Protein AF-A0A7D8Z2T5-F1 (afdb_monomer)

Mean predicted aligned error: 5.98 Å

Organism: Vanrija humicola (NCBI:txid5417)

Solvent-accessible surface area (backbone atoms only — not comparable to full-atom values): 17891 Å² total; per-residue (Å²): 81,58,37,67,49,69,48,54,50,43,49,52,46,30,40,31,66,76,33,81,62,32,79,47,71,39,46,74,64,54,40,47,27,53,84,89,47,60,67,86,74,51,65,81,39,66,69,62,36,50,53,58,54,53,71,75,48,74,93,68,80,91,68,82,89,58,23,81,66,86,46,98,81,41,52,79,51,78,55,78,91,74,57,57,70,78,64,32,51,79,44,78,50,64,65,54,67,57,76,78,41,71,79,74,49,52,52,39,45,79,91,70,38,66,81,92,76,39,75,60,85,85,65,34,60,47,69,71,14,55,80,33,75,49,32,48,36,23,46,46,30,51,49,54,52,49,27,73,72,65,57,34,75,61,44,77,42,54,38,54,48,43,68,61,52,49,51,48,35,50,51,23,55,77,67,63,39,80,33,30,36,40,88,35,52,42,42,28,61,62,38,48,42,89,90,68,54,32,70,63,53,63,66,58,75,74,50,49,80,70,39,58,73,52,58,30,45,60,51,54,11,50,50,40,18,51,54,32,46,77,71,69,38,28,32,60,52,17,40,48,42,18,49,50,46,48,53,53,48,42,53,48,35,58,74,69,68,49,98,57,51,66,42,82,74,46,65,48,38,25,35,62,89,72,60,47,72,46,67,50,65,65,72,93,60,48,31,33,42,39,38,33,32,30,48,59,90,43,78,46,68,42,63,47,64,40,80,56,79,60,50,84,67,57,128

Secondary structure (DSSP, 8-state):
--S--HHHHHHHHHHHHH-S-EEEE----GGGS-TTSTTTTS---HHHHHHHHHTTS-SS--PPP-SSSSSTT--PPPPGGG--GGG--EEEE---HHHH-TT---SS-TTT--S-----TTTTTSTHHHHSTTHHHHHHHHHHHHHHHH--S-EEEEGGGHHHHHHHHHHHHHTT--SS-GGGEEEE---B-TTT-PBP-GGGGG--HHHHHHTTHHHHHHHHHHHHHHTT--HHHHHHHHHHHHHHHHHHHHHHT-S--EEEEEEEEEETTT-PBP-SSPPSS-EEEEEEEEETTEEEEEEEEES--PPPP--

Nearest PDB structures (foldseek):
  4ddk-assembly1_B  TM=9.210E-01  e=9.237E-20  Mycobacterium tuberculosis
  3ioe-assembly1_B  TM=9.208E-01  e=1.886E-19  Mycobacterium tuberculosis
  5kwv-assembly1_B  TM=8.947E-01  e=5.096E-20  Neisseria gonorrhoeae NCCP11945
  5kwv-assembly1_A  TM=8.886E-01  e=1.104E-19  Neisseria gonorrhoeae NCCP11945
  3coz-assembly1_B  TM=9.186E-01  e=8.853E-19  unclassified

InterPro domains:
  IPR003721 Pantoate-beta-alanine ligase [MF_00158] (1-306)
  IPR003721 Pantoate-beta-alanine ligase [PF02569] (1-304)
  IPR014729 Rossmann-like alpha/beta/alpha sandwich fold [G3DSA:3.40.50.620] (1-191)
  IPR042176 Pantoate-beta-alanine ligase, C-terminal domain [G3DSA:3.30.1300.10] (192-314)

Radius of gyration: 20.76 Å; Cα contacts (8 Å, |Δi|>4): 517; chains: 1; bounding box: 47×45×60 Å

Sequence (315 aa):
MGALHEGHLSLVKTSLKRHPFTVMTLFVNPMQFAPHEDLSAYPRTFERDMESLRSLLPTGPETPIHGLGISEYDGRPTPRSQRQPSDSPLVVFAPTADVMYPLRGELQDMSRRKGASVEVRGWGEVMEGASRPQFFTGVATVV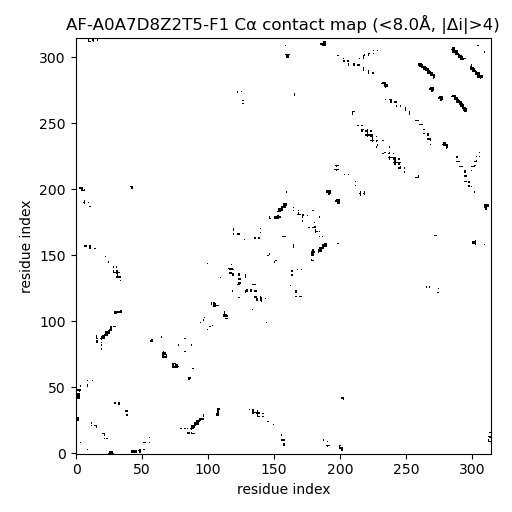TKLFNAVEPDHAYFGQKDIQQALLLKIMLTDLLVSHPTSDNLHILPTRRDPETGLALSSRNAYLSPAEKKVAPTLARALEAGRAAWSSGATGEAIIEAATAVVKAEEERVKAAGEDVDLRLDYFEVFEKDTFTPVRGIPATGQLAIAGAMFVGKTRLIDNLLLGWEAEPAED

pLDDT: mean 89.76, std 11.99, range [46.47, 98.62]

Foldseek 3Di:
DDLDDVLVVLQQLQCLQPDLAAEAEDELQLQLAAPPGCSVVQDDDPVVRVVSNVVSADPDPPDPDACPPPDPPHDNDDDPVPDDSRNHDYHYHYDDVCVVPVVPWDRNDPVGDDDDWDDQPQLLCPDVCVVRVRNLRSLRRSVVVVCVVPLACAAEDECFVVSNLLSNLVVCVVVVRVRHHSVRYAYEYFDADPPLRAGDDSLCVVADPLLVNLRSLQVVLQVQLLVCLVVQHFQVVSQVSSVVSQVVSQVVCVVVVHPKDKFWPGKFKAASNNRDTTGTGDDPHWIKIKTWMDTPNGIHIGIDIHNDDGDYGDD

Structure (mmCIF, N/CA/C/O backbone):
data_AF-A0A7D8Z2T5-F1
#
_entry.id   AF-A0A7D8Z2T5-F1
#
loop_
_atom_site.group_PDB
_atom_site.id
_atom_site.type_symbol
_atom_site.label_atom_id
_atom_site.label_alt_id
_atom_site.label_comp_id
_atom_site.label_asym_id
_atom_site.label_entity_id
_atom_site.label_seq_id
_atom_site.pdbx_PDB_ins_code
_atom_site.Cartn_x
_atom_site.Cartn_y
_atom_site.Cartn_z
_atom_site.occupancy
_atom_site.B_iso_or_equiv
_atom_site.auth_seq_id
_atom_site.auth_comp_id
_atom_site.auth_asym_id
_atom_site.auth_atom_id
_atom_site.pdbx_PDB_model_num
ATOM 1 N N . MET A 1 1 ? 2.516 -8.845 -5.243 1.00 95.94 1 MET A N 1
ATOM 2 C CA . MET A 1 1 ? 2.953 -10.104 -4.592 1.00 95.94 1 MET A CA 1
ATOM 3 C C . MET A 1 1 ? 1.978 -11.267 -4.851 1.00 95.94 1 MET A C 1
ATOM 5 O O . MET A 1 1 ? 1.924 -12.187 -4.048 1.00 95.94 1 MET A O 1
ATOM 9 N N . GLY A 1 2 ? 1.229 -11.274 -5.962 1.00 94.69 2 GLY A N 1
ATOM 10 C CA . GLY A 1 2 ? 0.150 -12.256 -6.173 1.00 94.69 2 GLY A CA 1
ATOM 11 C C . GLY A 1 2 ? -1.103 -11.964 -5.350 1.00 94.69 2 GLY A C 1
ATOM 12 O O . GLY A 1 2 ? -1.189 -10.903 -4.725 1.00 94.69 2 GLY A O 1
ATOM 13 N N . ALA A 1 3 ? -2.060 -12.895 -5.390 1.00 95.50 3 ALA A N 1
ATOM 14 C CA . ALA A 1 3 ? -3.392 -12.747 -4.801 1.00 95.50 3 ALA A CA 1
ATOM 15 C C . ALA A 1 3 ? -4.097 -11.489 -5.320 1.00 95.50 3 ALA A C 1
ATOM 17 O O . ALA A 1 3 ? -4.416 -10.553 -4.577 1.00 95.50 3 ALA A O 1
ATOM 18 N N . LEU A 1 4 ? -4.257 -11.459 -6.643 1.00 96.94 4 LEU A N 1
ATOM 19 C CA . LEU A 1 4 ? -4.690 -10.280 -7.374 1.00 96.94 4 LEU A CA 1
ATOM 20 C C . LEU A 1 4 ? -6.143 -9.908 -7.064 1.00 96.94 4 LEU A C 1
ATOM 22 O O . LEU A 1 4 ? -6.989 -10.734 -6.733 1.00 96.94 4 LEU A O 1
ATOM 26 N N . HIS A 1 5 ? -6.413 -8.613 -7.180 1.00 95.69 5 HIS A N 1
ATOM 27 C CA . HIS A 1 5 ? -7.720 -7.988 -6.990 1.00 95.69 5 HIS A CA 1
ATOM 28 C C . HIS A 1 5 ? -7.816 -6.779 -7.925 1.00 95.69 5 HIS A C 1
ATOM 30 O O . HIS A 1 5 ? -6.810 -6.393 -8.521 1.00 95.69 5 HIS A O 1
ATOM 36 N N . GLU A 1 6 ? -8.979 -6.130 -8.017 1.00 95.50 6 GLU A N 1
ATOM 37 C CA . GLU A 1 6 ? -9.214 -5.063 -9.007 1.00 95.50 6 GLU A CA 1
ATOM 38 C C . GLU A 1 6 ? -8.229 -3.887 -8.896 1.00 95.50 6 GLU A C 1
ATOM 40 O O . GLU A 1 6 ? -7.850 -3.303 -9.904 1.00 95.50 6 GLU A O 1
ATOM 45 N N . GLY A 1 7 ? -7.722 -3.596 -7.691 1.00 95.88 7 GLY A N 1
ATOM 46 C CA . GLY A 1 7 ? -6.580 -2.688 -7.497 1.00 95.88 7 GLY A CA 1
ATOM 47 C C . GLY A 1 7 ? -5.361 -3.026 -8.361 1.00 95.88 7 GLY A C 1
ATOM 48 O O . GLY A 1 7 ? -4.842 -2.156 -9.048 1.00 95.88 7 GLY A O 1
ATOM 49 N N . HIS A 1 8 ? -4.940 -4.291 -8.382 1.00 97.69 8 HIS A N 1
ATOM 50 C CA . HIS A 1 8 ? -3.830 -4.745 -9.218 1.00 97.69 8 HIS A CA 1
ATOM 51 C C . HIS A 1 8 ? -4.195 -4.736 -10.705 1.00 97.69 8 HIS A C 1
ATOM 53 O O . HIS A 1 8 ? -3.395 -4.300 -11.529 1.00 97.69 8 HIS A O 1
ATOM 59 N N . LEU A 1 9 ? -5.404 -5.195 -11.048 1.00 96.94 9 LEU A N 1
ATOM 60 C CA . LEU A 1 9 ? -5.860 -5.250 -12.438 1.00 96.94 9 LEU A CA 1
ATOM 61 C C . LEU A 1 9 ? -5.954 -3.849 -13.053 1.00 96.94 9 LEU A C 1
ATOM 63 O O . LEU A 1 9 ? -5.614 -3.679 -14.216 1.00 96.94 9 LEU A O 1
ATOM 67 N N . SER A 1 10 ? -6.316 -2.834 -12.268 1.00 96.44 10 SER A N 1
ATOM 68 C CA . SER A 1 10 ? -6.298 -1.428 -12.684 1.00 96.44 10 SER A CA 1
ATOM 69 C C . SER A 1 10 ? -4.894 -0.926 -13.054 1.00 96.44 10 SER A C 1
ATOM 71 O O . SER A 1 10 ? -4.750 -0.229 -14.062 1.00 96.44 10 SER A O 1
ATOM 73 N N . LEU A 1 11 ? -3.848 -1.332 -12.315 1.00 97.62 11 LEU A N 1
ATOM 74 C CA . LEU A 1 11 ? -2.456 -1.017 -12.677 1.00 97.62 11 LEU A CA 1
ATOM 75 C C . LEU A 1 11 ? -2.090 -1.636 -14.033 1.00 97.62 11 LEU A C 1
ATOM 77 O O . LEU A 1 11 ? -1.536 -0.964 -14.901 1.00 97.62 11 LEU A O 1
ATOM 81 N N . VAL A 1 12 ? -2.439 -2.913 -14.228 1.00 96.56 12 VAL A N 1
ATOM 82 C CA . VAL A 1 12 ? -2.146 -3.649 -15.467 1.00 96.56 12 VAL A CA 1
ATOM 83 C C . VAL A 1 12 ? -2.917 -3.063 -16.651 1.00 96.56 12 VAL A C 1
ATOM 85 O O . VAL A 1 12 ? -2.308 -2.795 -17.681 1.00 96.56 12 VAL A O 1
ATOM 88 N N . LYS A 1 13 ? -4.220 -2.784 -16.501 1.00 94.94 13 LYS A N 1
ATOM 89 C CA . LYS A 1 13 ? -5.056 -2.123 -17.523 1.00 94.94 13 LYS A CA 1
ATOM 90 C C . LYS A 1 13 ? -4.462 -0.782 -17.9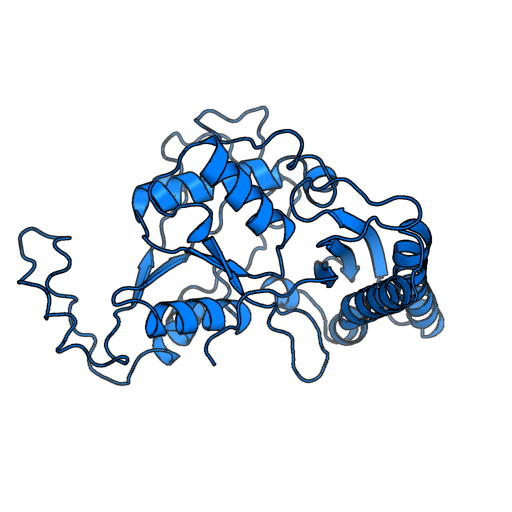53 1.00 94.94 13 LYS A C 1
ATOM 92 O O . LYS A 1 13 ? -4.367 -0.510 -19.147 1.00 94.94 13 LYS A O 1
ATOM 97 N N . THR A 1 14 ? -4.023 0.028 -16.989 1.00 95.25 14 THR A N 1
ATOM 98 C CA . THR A 1 14 ? -3.389 1.324 -17.265 1.00 95.25 14 THR A CA 1
ATOM 99 C C . THR A 1 14 ? -2.094 1.147 -18.058 1.00 95.25 14 THR A C 1
ATOM 101 O O . THR A 1 14 ? -1.901 1.817 -19.071 1.00 95.25 14 THR A O 1
ATOM 104 N N . SER A 1 15 ? -1.240 0.197 -17.664 1.00 95.06 15 SER A N 1
ATOM 105 C CA . SER A 1 15 ? -0.005 -0.109 -18.394 1.00 95.06 15 SER A CA 1
ATOM 106 C C . SER A 1 15 ? -0.274 -0.603 -19.823 1.00 95.06 15 SER A C 1
ATOM 108 O O . SER A 1 15 ? 0.324 -0.076 -20.759 1.00 95.06 15 SER A O 1
ATOM 110 N N . LEU A 1 16 ? -1.213 -1.541 -20.004 1.00 92.12 16 LEU A N 1
ATOM 111 C CA . LEU A 1 16 ? -1.577 -2.105 -21.312 1.00 92.12 16 LEU A CA 1
ATOM 112 C C . LEU A 1 16 ? -2.093 -1.039 -22.283 1.00 92.12 16 LEU A C 1
ATOM 114 O O . LEU A 1 16 ? -1.762 -1.071 -23.464 1.00 92.12 16 LEU A O 1
ATOM 118 N N . LYS A 1 17 ? -2.876 -0.074 -21.785 1.00 91.00 17 LYS A N 1
ATOM 119 C CA . LYS A 1 17 ? -3.403 1.032 -22.596 1.00 91.00 17 LYS A CA 1
ATOM 120 C C . LYS A 1 17 ? -2.332 2.057 -22.972 1.00 91.00 17 LYS A C 1
ATOM 122 O O . LYS A 1 17 ? -2.383 2.613 -24.066 1.00 91.00 17 LYS A O 1
ATOM 127 N N . ARG A 1 18 ? -1.381 2.334 -22.072 1.00 91.06 18 ARG A N 1
ATOM 128 C CA . ARG A 1 18 ? -0.370 3.393 -22.256 1.00 91.06 18 ARG A CA 1
ATOM 129 C C . ARG A 1 18 ? 0.892 2.918 -22.970 1.00 91.06 18 ARG A C 1
ATOM 131 O O . ARG A 1 18 ? 1.598 3.735 -23.565 1.00 91.06 18 ARG A O 1
ATOM 138 N N . HIS A 1 19 ? 1.202 1.625 -22.917 1.00 88.25 19 HIS A N 1
ATOM 139 C CA . HIS A 1 19 ? 2.494 1.108 -23.356 1.00 88.25 19 HIS A CA 1
ATOM 140 C C . HIS A 1 19 ? 2.362 -0.073 -24.314 1.00 88.25 19 HIS A C 1
ATOM 142 O O . HIS A 1 19 ? 1.437 -0.868 -24.206 1.00 88.25 19 HIS A O 1
ATOM 148 N N . PRO A 1 20 ? 3.319 -0.229 -25.246 1.00 83.25 20 PRO A N 1
ATOM 149 C CA . PRO A 1 20 ? 3.300 -1.300 -26.237 1.00 83.25 20 PRO A CA 1
ATOM 150 C C . PRO A 1 20 ? 3.724 -2.667 -25.678 1.00 83.25 20 PRO A C 1
ATOM 152 O O . PRO A 1 20 ? 3.757 -3.622 -26.449 1.00 83.25 20 PRO A O 1
ATOM 155 N N . PHE A 1 21 ? 4.148 -2.740 -24.416 1.00 88.38 21 PHE A N 1
ATOM 156 C CA . PHE A 1 21 ? 4.614 -3.948 -23.744 1.00 88.38 21 PHE A CA 1
ATOM 157 C C . PHE A 1 21 ? 4.426 -3.775 -22.234 1.00 88.38 21 PHE A C 1
ATOM 159 O O . PHE A 1 21 ? 4.857 -2.761 -21.682 1.00 88.38 21 PHE A O 1
ATOM 166 N N . THR A 1 22 ? 3.809 -4.752 -21.571 1.00 94.00 22 THR A N 1
ATOM 167 C CA . THR A 1 22 ? 3.581 -4.719 -20.122 1.00 94.00 22 THR A CA 1
ATOM 168 C C . THR A 1 22 ? 4.210 -5.937 -19.460 1.00 94.00 22 THR A C 1
ATOM 170 O O . THR A 1 22 ? 3.951 -7.075 -19.845 1.00 94.00 22 THR A O 1
ATOM 173 N N . VAL A 1 23 ? 4.990 -5.702 -18.402 1.00 96.56 23 VAL A N 1
ATOM 174 C CA . VAL A 1 23 ? 5.493 -6.759 -17.517 1.00 96.56 23 VAL A CA 1
ATOM 175 C C . VAL A 1 23 ? 4.824 -6.636 -16.157 1.00 96.56 23 VAL A C 1
ATOM 177 O O . VAL A 1 23 ? 4.884 -5.587 -15.519 1.00 96.56 23 VAL A O 1
ATOM 180 N N . MET A 1 24 ? 4.224 -7.724 -15.684 1.00 97.12 24 MET A N 1
ATOM 181 C CA . MET A 1 24 ? 3.740 -7.841 -14.315 1.00 97.12 24 MET A CA 1
ATOM 182 C C . MET A 1 24 ? 4.649 -8.763 -13.512 1.00 97.12 24 MET A C 1
ATOM 184 O O . MET A 1 24 ? 4.867 -9.914 -13.884 1.00 97.12 24 MET A O 1
ATOM 188 N N . THR A 1 25 ? 5.136 -8.288 -12.368 1.00 97.62 25 THR A N 1
ATOM 189 C CA . THR A 1 25 ? 5.948 -9.106 -11.465 1.00 97.62 25 THR A CA 1
ATOM 190 C C . THR A 1 25 ? 5.069 -9.781 -10.408 1.00 97.62 25 THR A C 1
ATOM 192 O O . THR A 1 25 ? 4.257 -9.145 -9.728 1.00 97.62 25 THR A O 1
ATOM 195 N N . LEU A 1 26 ? 5.225 -11.096 -10.251 1.00 96.81 26 LEU A N 1
ATOM 196 C CA . LEU A 1 26 ? 4.526 -11.903 -9.251 1.00 96.81 26 LEU A CA 1
ATOM 197 C C . LEU A 1 26 ? 5.530 -12.604 -8.346 1.00 96.81 26 LEU A C 1
ATOM 199 O O . LEU A 1 26 ? 5.961 -13.724 -8.597 1.00 96.81 26 LEU A O 1
ATOM 203 N N . PHE A 1 27 ? 5.889 -11.928 -7.260 1.00 97.00 27 PHE A N 1
ATOM 204 C CA . PHE A 1 27 ? 6.836 -12.448 -6.286 1.00 97.00 27 PHE A CA 1
ATOM 205 C C . PHE A 1 27 ? 6.401 -12.081 -4.866 1.00 97.00 27 PHE A C 1
ATOM 207 O O . PHE A 1 27 ? 6.154 -10.910 -4.573 1.00 97.00 27 PHE A O 1
ATOM 214 N N . VAL A 1 28 ? 6.277 -13.080 -3.988 1.00 96.44 28 VAL A N 1
ATOM 215 C CA . VAL A 1 28 ? 6.116 -12.866 -2.542 1.00 96.44 28 VAL A CA 1
ATOM 216 C C . VAL A 1 28 ? 7.515 -12.736 -1.959 1.00 96.44 28 VAL A C 1
ATOM 218 O O . VAL A 1 28 ? 8.197 -13.736 -1.755 1.00 96.44 28 VAL A O 1
ATOM 221 N N . ASN A 1 29 ? 7.951 -11.501 -1.741 1.00 95.62 29 ASN A N 1
ATOM 222 C CA . ASN A 1 29 ? 9.291 -11.196 -1.258 1.00 95.62 29 ASN A CA 1
ATOM 223 C C . ASN A 1 29 ? 9.437 -11.550 0.232 1.00 95.62 29 ASN A C 1
ATOM 225 O O . ASN A 1 29 ? 8.809 -10.879 1.039 1.00 95.62 29 ASN A O 1
ATOM 229 N N . PRO A 1 30 ? 10.286 -12.508 0.643 1.00 93.50 30 PRO A N 1
ATOM 230 C CA . PRO A 1 30 ? 10.479 -12.819 2.060 1.00 93.50 30 PRO A CA 1
ATOM 231 C C . PRO A 1 30 ? 11.111 -11.674 2.863 1.00 93.50 30 PRO A C 1
ATOM 233 O O . PRO A 1 30 ? 10.820 -11.536 4.045 1.00 93.50 30 PRO A O 1
ATOM 236 N N . MET A 1 31 ? 11.939 -10.826 2.235 1.00 92.06 31 MET A N 1
ATOM 237 C CA . MET A 1 31 ? 12.702 -9.788 2.946 1.00 92.06 31 MET A CA 1
ATOM 238 C C . MET A 1 31 ? 11.845 -8.676 3.544 1.00 92.06 31 MET A C 1
ATOM 240 O O . MET A 1 31 ? 12.279 -7.983 4.457 1.00 92.06 31 MET A O 1
ATOM 244 N N . GLN A 1 32 ? 10.638 -8.478 3.023 1.00 93.00 32 GLN A N 1
ATOM 245 C CA . GLN A 1 32 ? 9.702 -7.490 3.555 1.00 93.00 32 GLN A CA 1
ATOM 246 C C . GLN A 1 32 ? 8.752 -8.084 4.607 1.00 93.00 32 GLN A C 1
ATOM 248 O O . GLN A 1 32 ? 7.748 -7.450 4.921 1.00 93.00 32 GLN A O 1
ATOM 253 N N . PHE A 1 33 ? 9.031 -9.294 5.113 1.00 91.38 33 PHE A N 1
ATOM 254 C CA . PHE A 1 33 ? 8.284 -9.917 6.204 1.00 91.38 33 PHE A CA 1
ATOM 255 C C . PHE A 1 33 ? 9.202 -10.193 7.394 1.00 91.38 33 PHE A C 1
ATOM 257 O O . PHE A 1 33 ? 10.219 -10.872 7.248 1.00 91.38 33 PHE A O 1
ATOM 264 N N . ALA A 1 34 ? 8.832 -9.720 8.582 1.00 87.19 34 ALA A N 1
ATOM 265 C CA . ALA A 1 34 ? 9.509 -10.113 9.817 1.00 87.19 34 ALA A CA 1
ATOM 266 C C . ALA A 1 34 ? 9.257 -11.593 10.157 1.00 87.19 34 ALA A C 1
ATOM 268 O O . ALA A 1 34 ? 8.280 -12.173 9.675 1.00 87.19 34 ALA A O 1
ATOM 269 N N . PRO A 1 35 ? 10.098 -12.235 10.994 1.00 84.50 35 PRO A N 1
ATOM 270 C CA . PRO A 1 35 ? 9.935 -13.654 11.327 1.00 84.50 35 PRO A CA 1
ATOM 271 C C . PRO A 1 35 ? 8.575 -13.996 11.955 1.00 84.50 35 PRO A C 1
ATOM 273 O O . PRO A 1 35 ? 8.108 -15.124 11.840 1.00 84.50 35 PRO A O 1
ATOM 276 N N . HIS A 1 36 ? 7.937 -13.020 12.607 1.00 85.50 36 HIS A N 1
ATOM 277 C CA . HIS A 1 36 ? 6.626 -13.152 13.248 1.00 85.50 36 HIS A CA 1
ATOM 278 C C . HIS A 1 36 ? 5.453 -12.689 12.362 1.00 85.50 36 HIS A C 1
ATOM 280 O O . HIS A 1 36 ? 4.309 -12.710 12.812 1.00 85.50 36 HIS A O 1
ATOM 286 N N . GLU A 1 37 ? 5.718 -12.246 11.131 1.00 88.12 37 GLU A N 1
ATOM 287 C CA . GLU A 1 37 ? 4.692 -11.789 10.189 1.00 88.12 37 GLU A CA 1
ATOM 288 C C . GLU A 1 37 ? 4.135 -12.928 9.322 1.00 88.12 37 GLU A C 1
ATOM 290 O O . GLU A 1 37 ? 4.557 -14.084 9.381 1.00 88.12 37 GLU A O 1
ATOM 295 N N . ASP A 1 38 ? 3.158 -12.594 8.483 1.00 88.00 38 ASP A N 1
ATOM 296 C CA . ASP A 1 38 ? 2.297 -13.533 7.772 1.00 88.00 38 ASP A CA 1
ATOM 297 C C . ASP A 1 38 ? 2.916 -14.166 6.511 1.00 88.00 38 ASP A C 1
ATOM 299 O O . ASP A 1 38 ? 2.178 -14.576 5.622 1.00 88.00 38 ASP A O 1
ATOM 303 N N . LEU A 1 39 ? 4.245 -14.308 6.402 1.00 90.12 39 LEU A N 1
ATOM 304 C CA . LEU A 1 39 ? 4.887 -14.845 5.185 1.00 90.12 39 LEU A CA 1
ATOM 305 C C . LEU A 1 39 ? 4.395 -16.259 4.825 1.00 90.12 39 LEU A C 1
ATOM 307 O O . LEU A 1 39 ? 4.168 -16.575 3.650 1.00 90.12 39 LEU A O 1
ATOM 311 N N . SER A 1 40 ? 4.254 -17.129 5.828 1.00 88.81 40 SER A N 1
ATOM 312 C CA . SER A 1 40 ? 3.784 -18.506 5.635 1.00 88.81 40 SER A CA 1
ATOM 313 C C . SER A 1 40 ? 2.304 -18.550 5.251 1.00 88.81 40 SER A C 1
ATOM 315 O O . SER A 1 40 ? 1.930 -19.329 4.377 1.00 88.81 40 SER A O 1
ATOM 317 N N . ALA A 1 41 ? 1.493 -17.667 5.837 1.00 89.88 41 ALA A N 1
ATOM 318 C CA . ALA A 1 41 ? 0.056 -17.565 5.599 1.00 89.88 41 ALA A CA 1
ATOM 319 C C . ALA A 1 41 ? -0.317 -16.718 4.367 1.00 89.88 41 ALA A C 1
ATOM 321 O O . ALA A 1 41 ? -1.473 -16.754 3.947 1.00 89.88 41 ALA A O 1
ATOM 322 N N . TYR A 1 42 ? 0.639 -15.986 3.775 1.00 92.19 42 TYR A N 1
ATOM 323 C CA . TYR A 1 42 ? 0.378 -15.093 2.647 1.00 92.19 42 TYR A CA 1
ATOM 324 C C . TYR A 1 42 ? -0.277 -15.850 1.479 1.00 92.19 42 TYR A C 1
ATOM 326 O O . TYR A 1 42 ? 0.260 -16.886 1.056 1.00 92.19 42 TYR A O 1
ATOM 334 N N . PRO A 1 43 ? -1.409 -15.363 0.931 1.00 90.50 43 PRO A N 1
ATOM 335 C CA . PRO A 1 43 ? -2.142 -16.065 -0.111 1.00 90.50 43 PRO A CA 1
ATOM 336 C C . PRO A 1 43 ? -1.290 -16.211 -1.374 1.00 90.50 43 PRO A C 1
ATOM 338 O O . PRO A 1 43 ? -0.717 -15.248 -1.881 1.00 90.50 43 PRO A O 1
ATOM 341 N N . ARG A 1 44 ? -1.223 -17.438 -1.897 1.00 92.38 44 ARG A N 1
ATOM 342 C CA . ARG A 1 44 ? -0.527 -17.782 -3.143 1.00 92.38 44 ARG A CA 1
ATOM 343 C C . ARG A 1 44 ? -1.527 -18.441 -4.084 1.00 92.38 44 ARG A C 1
ATOM 345 O O . ARG A 1 44 ? -1.836 -19.618 -3.935 1.00 92.38 44 ARG A O 1
ATOM 352 N N . THR A 1 45 ? -2.059 -17.666 -5.023 1.00 94.50 45 THR A N 1
ATOM 353 C CA . THR A 1 45 ? -3.166 -18.078 -5.902 1.00 94.50 45 THR A CA 1
ATOM 354 C C . THR A 1 45 ? -2.788 -17.956 -7.374 1.00 94.50 45 THR A C 1
ATOM 356 O O . THR A 1 45 ? -3.533 -17.370 -8.150 1.00 94.50 45 THR A O 1
ATOM 359 N N . PHE A 1 46 ? -1.631 -18.507 -7.759 1.00 94.19 46 PHE A N 1
ATOM 360 C CA . PHE A 1 46 ? -1.031 -18.298 -9.085 1.00 94.19 46 PHE A CA 1
ATOM 361 C C . PHE A 1 46 ? -2.001 -18.561 -10.249 1.00 94.19 46 PHE A C 1
ATOM 363 O O . PHE A 1 46 ? -2.172 -17.692 -11.093 1.00 94.19 46 PHE A O 1
ATOM 370 N N . GLU A 1 47 ? -2.704 -19.697 -10.256 1.00 95.38 47 GLU A N 1
ATOM 371 C CA . GLU A 1 47 ? -3.662 -20.025 -11.328 1.00 95.38 47 GLU A CA 1
ATOM 372 C C . GLU A 1 47 ? -4.810 -19.009 -11.435 1.00 95.38 47 GLU A C 1
ATOM 374 O O . GLU A 1 47 ? -5.134 -18.536 -12.522 1.00 95.38 47 GLU A O 1
ATOM 379 N N . ARG A 1 48 ? -5.383 -18.598 -10.296 1.00 95.81 48 ARG A N 1
ATOM 380 C CA . ARG A 1 48 ? -6.438 -17.571 -10.244 1.00 95.81 48 ARG A CA 1
ATOM 381 C C . ARG A 1 48 ? -5.916 -16.196 -10.666 1.00 95.81 48 ARG A C 1
ATOM 383 O O . ARG A 1 48 ? -6.635 -15.422 -11.299 1.00 95.81 48 ARG A O 1
ATOM 390 N N . ASP A 1 49 ? -4.676 -15.883 -10.301 1.00 96.56 49 ASP A N 1
ATOM 391 C CA . ASP A 1 49 ? -4.007 -14.655 -10.719 1.00 96.56 49 ASP A CA 1
ATOM 392 C C . ASP A 1 49 ? -3.854 -14.655 -12.252 1.00 96.56 49 ASP A C 1
ATOM 394 O O . ASP A 1 49 ? -4.179 -13.657 -12.893 1.00 96.56 49 ASP A O 1
ATOM 398 N N . MET A 1 50 ? -3.455 -15.784 -12.857 1.00 95.38 50 MET A N 1
ATOM 399 C CA . MET A 1 50 ? -3.337 -15.926 -14.316 1.00 95.38 50 MET A CA 1
ATOM 400 C C . MET A 1 50 ? -4.688 -15.823 -15.020 1.00 95.38 50 MET A C 1
ATOM 402 O O . MET A 1 50 ? -4.786 -15.155 -16.046 1.00 95.38 50 MET A O 1
ATOM 406 N N . GLU A 1 51 ? -5.741 -16.431 -14.474 1.00 94.81 51 GLU A N 1
ATOM 407 C CA . GLU A 1 51 ? -7.104 -16.305 -15.003 1.00 94.81 51 GLU A CA 1
ATOM 408 C C . GLU A 1 51 ? -7.578 -14.843 -14.996 1.00 94.81 51 GLU A C 1
ATOM 410 O O . GLU A 1 51 ? -8.066 -14.333 -16.007 1.00 94.81 51 GLU A O 1
ATOM 415 N N . SER A 1 52 ? -7.345 -14.135 -13.888 1.00 95.12 52 SER A N 1
ATOM 416 C CA . SER A 1 52 ? -7.689 -12.715 -13.755 1.00 95.12 52 SER A CA 1
ATOM 417 C C . SER A 1 52 ? -6.941 -11.849 -14.770 1.00 95.12 52 SER A C 1
ATOM 419 O O . SER A 1 52 ? -7.540 -10.973 -15.388 1.00 95.12 52 SER A O 1
ATOM 421 N N . LEU A 1 53 ? -5.649 -12.103 -14.990 1.00 94.19 53 LEU A N 1
ATOM 422 C CA . LEU A 1 53 ? -4.858 -11.379 -15.990 1.00 94.19 53 LEU A CA 1
ATOM 423 C C . LEU A 1 53 ? -5.272 -11.707 -17.424 1.00 94.19 53 LEU A C 1
ATOM 425 O O . LEU A 1 53 ? -5.370 -10.797 -18.241 1.00 94.19 53 LEU A O 1
ATOM 429 N N . ARG A 1 54 ? -5.574 -12.975 -17.727 1.00 91.81 54 ARG A N 1
ATOM 430 C CA . ARG A 1 54 ? -6.091 -13.388 -19.041 1.00 91.81 54 ARG A CA 1
ATOM 431 C C . ARG A 1 54 ? -7.391 -12.672 -19.390 1.00 91.81 54 ARG A C 1
ATOM 433 O O . ARG A 1 54 ? -7.568 -12.300 -20.542 1.00 91.81 54 ARG A O 1
ATOM 440 N N . SER A 1 55 ? -8.255 -12.412 -18.406 1.00 92.12 55 SER A N 1
ATOM 441 C CA . SER A 1 55 ? -9.498 -11.654 -18.617 1.00 92.12 55 SER A CA 1
ATOM 442 C C . SER A 1 55 ? -9.287 -10.199 -19.067 1.00 92.12 55 SER A C 1
ATOM 444 O O . SER A 1 55 ? -10.226 -9.576 -19.558 1.00 92.12 55 SER A O 1
ATOM 446 N N . LEU A 1 56 ? -8.072 -9.652 -18.912 1.00 90.44 56 LEU A N 1
ATOM 447 C CA . LEU A 1 56 ? -7.720 -8.307 -19.381 1.00 90.44 56 LEU A CA 1
ATOM 448 C C . LEU A 1 56 ? -7.301 -8.281 -20.853 1.00 90.44 56 LEU A C 1
ATOM 450 O O . LEU A 1 56 ? -7.223 -7.203 -21.439 1.00 90.44 56 LEU A O 1
ATOM 454 N N . LEU A 1 57 ? -6.981 -9.440 -21.427 1.00 87.25 57 LEU A N 1
ATOM 455 C CA . LEU A 1 57 ? -6.472 -9.566 -22.785 1.00 87.25 57 LEU A CA 1
ATOM 456 C C . LEU A 1 57 ? -7.611 -9.917 -23.757 1.00 87.25 57 LEU A C 1
ATOM 458 O O . LEU A 1 57 ? -8.592 -10.551 -23.356 1.00 87.25 57 LEU A O 1
ATOM 462 N N . PRO A 1 58 ? -7.500 -9.541 -25.044 1.00 81.00 58 PRO A N 1
ATOM 463 C CA . PRO A 1 58 ? -8.464 -9.955 -26.055 1.00 81.00 58 PRO A CA 1
ATOM 464 C C . PRO A 1 58 ? -8.585 -11.480 -26.132 1.00 81.00 58 PRO A C 1
ATOM 466 O O . PRO A 1 58 ? -7.598 -12.210 -26.038 1.00 81.00 58 PRO A O 1
ATOM 469 N N . THR A 1 59 ? -9.798 -11.973 -26.370 1.00 70.31 59 THR A N 1
ATOM 470 C CA . THR A 1 59 ? -10.032 -13.400 -26.603 1.00 70.31 59 THR A CA 1
ATOM 471 C C . THR A 1 59 ? -9.426 -13.816 -27.945 1.00 70.31 59 THR A C 1
ATOM 473 O O . THR A 1 59 ? -9.896 -13.381 -28.997 1.00 70.31 59 THR A O 1
ATOM 476 N N . GLY A 1 60 ? -8.404 -14.671 -27.923 1.00 66.19 60 GLY A N 1
ATOM 477 C CA . GLY A 1 60 ? -7.725 -15.176 -29.116 1.00 66.19 60 GLY A CA 1
ATOM 478 C C . GLY A 1 60 ? -6.683 -16.247 -28.775 1.00 66.19 60 GLY A C 1
ATOM 479 O O . GLY A 1 60 ? -6.428 -16.493 -27.595 1.00 66.19 60 GLY A O 1
ATOM 480 N N . PRO A 1 61 ? -6.100 -16.925 -29.779 1.00 61.88 61 PRO A N 1
ATOM 481 C CA . PRO A 1 61 ? -5.009 -17.863 -29.539 1.00 61.88 61 PRO A CA 1
ATOM 482 C C . PRO A 1 61 ? -3.813 -17.137 -28.904 1.00 61.88 61 PRO A C 1
ATOM 484 O O . PRO A 1 61 ? -3.447 -16.047 -29.352 1.00 61.88 61 PRO A O 1
ATOM 487 N N . GLU A 1 62 ? -3.197 -17.747 -27.879 1.00 64.31 62 GLU A N 1
ATOM 488 C CA . GLU A 1 62 ? -1.932 -17.268 -27.308 1.00 64.31 62 GLU A CA 1
ATOM 489 C C . GLU A 1 62 ? -0.913 -17.171 -28.450 1.00 64.31 62 GLU A C 1
ATOM 491 O O . GLU A 1 62 ? -0.470 -18.176 -29.009 1.00 64.31 62 GLU A O 1
ATOM 496 N N . THR A 1 63 ? -0.614 -15.943 -28.866 1.00 59.00 63 THR A N 1
ATOM 497 C CA . THR A 1 63 ? 0.315 -15.704 -29.964 1.00 59.00 63 THR A CA 1
ATOM 498 C C . THR A 1 63 ? 1.704 -15.579 -29.351 1.00 59.00 63 THR A C 1
ATOM 500 O O . THR A 1 63 ? 1.872 -14.771 -28.433 1.00 59.00 63 THR A O 1
ATOM 503 N N . PRO A 1 64 ? 2.699 -16.359 -29.810 1.00 59.88 64 PRO A N 1
ATOM 504 C CA . PRO A 1 64 ? 4.071 -16.181 -29.366 1.00 59.88 64 PRO A CA 1
ATOM 505 C C . PRO A 1 64 ? 4.472 -14.722 -29.561 1.00 59.88 64 PRO A C 1
ATOM 507 O O . PRO A 1 64 ? 4.230 -14.138 -30.622 1.00 59.88 64 PRO A O 1
ATOM 510 N N . ILE A 1 65 ? 5.041 -14.110 -28.525 1.00 58.72 65 ILE A N 1
ATOM 511 C CA . ILE A 1 65 ? 5.468 -12.726 -28.650 1.00 58.72 65 ILE A CA 1
ATOM 512 C C . ILE A 1 65 ? 6.698 -12.708 -29.554 1.00 58.72 65 ILE A C 1
ATOM 514 O O . ILE A 1 65 ? 7.691 -13.359 -29.246 1.00 58.72 65 ILE A O 1
ATOM 518 N N . HIS A 1 66 ? 6.603 -11.985 -30.670 1.00 54.81 66 HIS A N 1
ATOM 519 C CA . HIS A 1 66 ? 7.683 -11.851 -31.636 1.00 54.81 66 HIS A CA 1
ATOM 520 C C . HIS A 1 66 ? 8.257 -10.434 -31.642 1.00 54.81 66 HIS A C 1
ATOM 522 O O . HIS A 1 66 ? 7.532 -9.436 -31.617 1.00 54.81 66 HIS A O 1
ATOM 528 N N . GLY A 1 67 ? 9.577 -10.362 -31.743 1.00 52.19 67 GLY A N 1
ATOM 529 C CA . GLY A 1 67 ? 10.328 -9.133 -31.953 1.00 52.19 67 GLY A CA 1
ATOM 530 C C . GLY A 1 67 ? 10.449 -8.215 -30.762 1.00 52.19 67 GLY A C 1
ATOM 531 O O . GLY A 1 67 ? 10.521 -7.001 -30.919 1.00 52.19 67 GLY A O 1
ATOM 532 N N . LEU A 1 68 ? 10.547 -8.795 -29.575 1.00 57.84 68 LEU A N 1
ATOM 533 C CA . LEU A 1 68 ? 11.051 -8.079 -28.411 1.00 57.84 68 LEU A CA 1
ATOM 534 C C . LEU A 1 68 ? 12.583 -8.119 -28.333 1.00 57.84 68 LEU A C 1
ATOM 536 O O . LEU A 1 68 ? 13.167 -7.404 -27.529 1.00 57.84 68 LEU A O 1
ATOM 540 N N . GLY A 1 69 ? 13.236 -8.936 -29.168 1.00 53.66 69 GLY A N 1
ATOM 541 C CA . GLY A 1 69 ? 14.689 -9.115 -29.147 1.00 53.66 69 GLY A CA 1
ATOM 542 C C . GLY A 1 69 ? 15.169 -9.888 -27.917 1.00 53.66 69 GLY A C 1
ATOM 543 O O . GLY A 1 69 ? 16.342 -9.813 -27.570 1.00 53.66 69 GLY A O 1
ATOM 544 N N . ILE A 1 70 ? 14.268 -10.620 -27.250 1.00 52.84 70 ILE A N 1
ATOM 545 C CA . ILE A 1 70 ? 14.553 -11.363 -26.007 1.00 52.84 70 ILE A CA 1
ATOM 546 C C . ILE A 1 70 ? 15.245 -12.701 -26.319 1.00 52.84 70 ILE A C 1
ATOM 548 O O . ILE A 1 70 ? 15.902 -13.300 -25.470 1.00 52.84 70 ILE A O 1
ATOM 552 N N . SER A 1 71 ? 15.123 -13.169 -27.561 1.00 50.59 71 SER A N 1
ATOM 553 C CA . SER A 1 71 ? 15.743 -14.384 -28.076 1.00 50.59 71 SER A CA 1
ATOM 554 C C . SER A 1 71 ? 16.443 -14.094 -29.403 1.00 50.59 71 SER A C 1
ATOM 556 O O . SER A 1 71 ? 15.985 -13.271 -30.189 1.00 50.59 71 SER A O 1
ATOM 558 N N . GLU A 1 72 ? 17.518 -14.820 -29.708 1.00 49.47 72 GLU A N 1
ATOM 559 C CA . GLU A 1 72 ? 18.162 -14.793 -31.032 1.00 49.47 72 GLU A CA 1
ATOM 560 C C . GLU A 1 72 ? 17.224 -15.233 -32.179 1.00 49.47 72 GLU A C 1
ATOM 562 O O . GLU A 1 72 ? 17.510 -14.975 -33.346 1.00 49.47 72 GLU A O 1
ATOM 567 N N . TYR A 1 73 ? 16.084 -15.854 -31.846 1.00 46.47 73 TYR A N 1
ATOM 568 C CA . TYR A 1 73 ? 15.047 -16.291 -32.787 1.00 46.47 73 TYR A CA 1
ATOM 569 C C . TYR A 1 73 ? 13.887 -15.296 -32.939 1.00 46.47 73 TYR A C 1
ATOM 571 O O . TYR A 1 73 ? 12.914 -15.592 -33.635 1.00 46.47 73 TYR A O 1
ATOM 579 N N . ASP A 1 74 ? 13.952 -14.131 -32.289 1.00 56.09 74 ASP A N 1
ATOM 580 C CA . ASP A 1 74 ? 12.871 -13.154 -32.344 1.00 56.09 74 ASP A CA 1
ATOM 581 C C . ASP A 1 74 ? 12.849 -12.415 -33.695 1.00 56.09 74 ASP A C 1
ATOM 583 O O . ASP A 1 74 ? 13.853 -11.857 -34.143 1.00 56.09 74 ASP A O 1
ATOM 587 N N . GLY A 1 75 ? 11.688 -12.406 -34.364 1.00 56.28 75 GLY A N 1
ATOM 588 C CA . GLY A 1 75 ? 11.460 -11.635 -35.596 1.00 56.28 75 GLY A CA 1
ATOM 589 C C . GLY A 1 75 ? 11.569 -10.119 -35.367 1.00 56.28 75 GLY A C 1
ATOM 590 O O . GLY A 1 75 ? 11.846 -9.666 -34.271 1.00 56.28 75 GLY A O 1
ATOM 591 N N . ARG A 1 76 ? 11.348 -9.269 -36.376 1.00 52.88 76 ARG A N 1
ATOM 592 C CA . ARG A 1 76 ? 11.321 -7.808 -36.131 1.00 52.88 76 ARG A CA 1
ATOM 593 C C . ARG A 1 76 ? 10.000 -7.397 -35.456 1.00 52.88 76 ARG A C 1
ATOM 595 O O . ARG A 1 76 ? 8.959 -7.885 -35.896 1.00 52.88 76 ARG A O 1
ATOM 602 N N . PRO A 1 77 ? 10.006 -6.489 -34.457 1.00 54.38 77 PRO A N 1
ATOM 603 C CA . PRO A 1 77 ? 8.773 -6.001 -33.841 1.00 54.38 77 PRO A CA 1
ATOM 604 C C . PRO A 1 77 ? 7.843 -5.369 -34.878 1.00 54.38 77 PRO A C 1
ATOM 606 O O . PRO A 1 77 ? 8.291 -4.623 -35.753 1.00 54.38 77 PRO A O 1
ATOM 609 N N . THR A 1 78 ? 6.535 -5.600 -34.742 1.00 56.88 78 THR A N 1
ATOM 610 C CA . THR A 1 78 ? 5.511 -4.826 -35.458 1.00 56.88 78 THR A CA 1
ATOM 611 C C . THR A 1 78 ? 5.666 -3.335 -35.135 1.00 56.88 78 THR A C 1
ATOM 613 O O . THR A 1 78 ? 5.705 -2.983 -33.950 1.00 56.88 78 THR A O 1
ATOM 616 N N . PRO A 1 79 ? 5.738 -2.447 -36.146 1.00 57.75 79 PRO A N 1
ATOM 617 C CA . PRO A 1 79 ? 5.854 -1.008 -35.934 1.00 57.75 79 PRO A CA 1
ATOM 618 C C . PRO A 1 79 ? 4.731 -0.470 -35.044 1.00 57.75 79 PRO A C 1
ATOM 620 O O . PRO A 1 79 ? 3.571 -0.845 -35.207 1.00 57.75 79 PRO A O 1
ATOM 623 N N . ARG A 1 80 ? 5.059 0.470 -34.146 1.00 56.00 80 ARG A N 1
ATOM 624 C CA . ARG A 1 80 ? 4.099 1.116 -33.225 1.00 56.00 80 ARG A CA 1
ATOM 625 C C . ARG A 1 80 ? 2.870 1.695 -33.944 1.00 56.00 80 ARG A C 1
ATOM 627 O O . ARG A 1 80 ? 1.790 1.689 -33.376 1.00 56.00 80 ARG A O 1
ATOM 634 N N . SER A 1 81 ? 3.024 2.149 -35.190 1.00 54.09 81 SER A N 1
ATOM 635 C CA . SER A 1 81 ? 1.945 2.692 -36.030 1.00 54.09 81 SER A CA 1
ATOM 636 C C . SER A 1 81 ? 0.936 1.653 -36.534 1.00 54.09 81 SER A C 1
ATOM 638 O O . SER A 1 81 ? -0.105 2.035 -37.058 1.00 54.09 81 SER A O 1
ATOM 640 N N . GLN A 1 82 ? 1.246 0.360 -36.413 1.00 55.44 82 GLN A N 1
ATOM 641 C CA . GLN A 1 82 ? 0.408 -0.750 -36.877 1.00 55.44 82 GLN A CA 1
ATOM 642 C C . GLN A 1 82 ? -0.170 -1.589 -35.730 1.00 55.44 82 GLN A C 1
ATOM 644 O O . GLN A 1 82 ? -0.966 -2.485 -35.993 1.00 55.44 82 GLN A O 1
ATOM 649 N N . ARG A 1 83 ? 0.218 -1.322 -34.473 1.00 57.44 83 ARG A N 1
ATOM 650 C CA . ARG A 1 83 ? -0.348 -2.008 -33.303 1.00 57.44 83 ARG A CA 1
ATOM 651 C C . ARG A 1 83 ? -1.684 -1.375 -32.938 1.00 57.44 83 ARG A C 1
ATOM 653 O O . ARG A 1 83 ? -1.751 -0.159 -32.758 1.00 57.44 83 ARG A O 1
ATOM 660 N N . GLN A 1 84 ? -2.730 -2.185 -32.802 1.00 57.00 84 GLN A N 1
ATOM 661 C CA . GLN A 1 84 ? -3.953 -1.707 -32.169 1.00 57.00 84 GLN A CA 1
ATOM 662 C C . GLN A 1 84 ? -3.704 -1.569 -30.655 1.00 57.00 84 GLN A C 1
ATOM 664 O O . GLN A 1 84 ? -2.916 -2.336 -30.097 1.00 57.00 84 GLN A O 1
ATOM 669 N N . PRO A 1 85 ? -4.362 -0.627 -29.953 1.00 51.12 85 PRO A N 1
ATOM 670 C CA . PRO A 1 85 ? -4.253 -0.492 -28.494 1.00 51.12 85 PRO A CA 1
ATOM 671 C C . PRO A 1 85 ? -4.579 -1.785 -27.724 1.00 51.12 85 PRO A C 1
ATOM 673 O O . PRO A 1 85 ? -4.117 -1.968 -26.604 1.00 51.12 85 PRO A O 1
ATOM 676 N N . SER A 1 86 ? -5.350 -2.693 -28.331 1.00 54.34 86 SER A N 1
ATOM 677 C CA . SER A 1 86 ? -5.689 -4.018 -27.800 1.00 54.34 86 SER A CA 1
ATOM 678 C C . SER A 1 86 ? -4.553 -5.045 -27.857 1.00 54.34 86 SER A C 1
ATOM 680 O O . SER A 1 86 ? -4.698 -6.119 -27.282 1.00 54.34 86 SER A O 1
ATOM 682 N N . ASP A 1 87 ? -3.442 -4.746 -28.531 1.00 65.69 87 ASP A N 1
ATOM 683 C CA . ASP A 1 87 ? -2.410 -5.735 -28.874 1.00 65.69 87 ASP A CA 1
ATOM 684 C C . ASP A 1 87 ? -1.162 -5.634 -27.984 1.00 65.69 87 ASP A C 1
ATOM 686 O O . ASP A 1 87 ? -0.125 -6.218 -28.307 1.00 65.69 87 ASP A O 1
ATOM 690 N N . SER A 1 88 ? -1.212 -4.864 -26.890 1.00 78.25 88 SER A N 1
ATOM 691 C CA . SER A 1 88 ? -0.097 -4.802 -25.942 1.00 78.25 88 SER A CA 1
ATOM 692 C C . SER A 1 88 ? 0.047 -6.160 -25.242 1.00 78.25 88 SER A C 1
ATOM 694 O O . SER A 1 88 ? -0.872 -6.582 -24.536 1.00 78.25 88 SER A O 1
ATOM 696 N N . PRO A 1 89 ? 1.153 -6.898 -25.444 1.00 85.50 89 PRO A N 1
ATOM 697 C CA . PRO A 1 89 ? 1.340 -8.178 -24.789 1.00 85.50 89 PRO A CA 1
ATOM 698 C C . PRO A 1 89 ? 1.645 -7.969 -23.301 1.00 85.50 89 PRO A C 1
ATOM 700 O O . PRO A 1 89 ? 2.358 -7.042 -22.901 1.00 85.50 89 PRO A O 1
ATOM 703 N N . LEU A 1 90 ? 1.136 -8.893 -22.492 1.00 90.19 90 LEU A N 1
ATOM 704 C CA . LEU A 1 90 ? 1.397 -8.982 -21.063 1.00 90.19 90 LEU A CA 1
ATOM 705 C C . LEU A 1 90 ? 2.335 -10.157 -20.788 1.00 90.19 90 LEU A C 1
ATOM 707 O O . LEU A 1 90 ? 1.996 -11.304 -21.073 1.00 90.19 90 LEU A O 1
ATOM 711 N N . VAL A 1 91 ? 3.485 -9.883 -20.178 1.00 92.81 91 VAL A N 1
ATOM 712 C CA . VAL A 1 91 ? 4.396 -10.911 -19.665 1.00 92.81 91 VAL A CA 1
ATOM 713 C C . VAL A 1 91 ? 4.322 -10.943 -18.148 1.00 92.81 91 VAL A C 1
ATOM 715 O O . VAL A 1 91 ? 4.426 -9.916 -17.480 1.00 92.81 91 VAL A O 1
ATOM 718 N N . VAL A 1 92 ? 4.177 -12.140 -17.587 1.00 95.25 92 VAL A N 1
ATOM 719 C CA . VAL A 1 92 ? 4.223 -12.352 -16.140 1.00 95.25 92 VAL A CA 1
ATOM 720 C C . VAL A 1 92 ? 5.609 -12.854 -15.753 1.00 95.25 92 VAL A C 1
ATOM 722 O O . VAL A 1 92 ? 5.992 -13.973 -16.085 1.00 95.25 92 VAL A O 1
ATOM 725 N N . PHE A 1 93 ? 6.351 -12.041 -15.004 1.00 96.19 93 PHE A N 1
ATOM 726 C CA . PHE A 1 93 ? 7.617 -12.441 -14.401 1.00 96.19 93 PHE A CA 1
ATOM 727 C C . PHE A 1 93 ? 7.375 -12.960 -12.978 1.00 96.19 93 PHE A C 1
ATOM 729 O O . PHE A 1 93 ? 7.174 -12.180 -12.044 1.00 96.19 93 PHE A O 1
ATOM 736 N N . ALA A 1 94 ? 7.378 -14.285 -12.813 1.00 96.19 94 ALA A N 1
ATOM 737 C CA . ALA A 1 94 ? 7.080 -14.967 -11.550 1.00 96.19 94 ALA A CA 1
ATOM 738 C C . ALA A 1 94 ? 8.287 -15.780 -11.028 1.00 96.19 94 ALA A C 1
ATOM 740 O O . ALA A 1 94 ? 8.279 -17.012 -11.091 1.00 96.19 94 ALA A O 1
ATOM 741 N N . PRO A 1 95 ? 9.366 -15.123 -10.557 1.00 95.50 95 PRO A N 1
ATOM 742 C CA . PRO A 1 95 ? 10.566 -15.816 -10.101 1.00 95.50 95 PRO A CA 1
ATOM 743 C C . PRO A 1 95 ? 10.347 -16.524 -8.756 1.00 95.50 95 PRO A C 1
ATOM 745 O O . PRO A 1 95 ? 9.550 -16.097 -7.918 1.00 95.50 95 PRO A O 1
ATOM 748 N N . THR A 1 96 ? 11.125 -17.577 -8.502 1.00 92.88 96 THR A N 1
ATOM 749 C CA . THR A 1 96 ? 11.223 -18.190 -7.169 1.00 92.88 96 THR A CA 1
ATOM 750 C C . THR A 1 96 ? 12.150 -17.377 -6.259 1.00 92.88 96 THR A C 1
ATOM 752 O O . THR A 1 96 ? 12.966 -16.572 -6.718 1.00 92.88 96 THR A O 1
ATOM 755 N N . ALA A 1 97 ? 12.069 -17.615 -4.945 1.00 91.44 97 ALA A N 1
ATOM 756 C CA . ALA A 1 97 ? 12.969 -16.978 -3.983 1.00 91.44 97 ALA A CA 1
ATOM 757 C C . ALA A 1 97 ? 14.445 -17.319 -4.243 1.00 91.44 97 ALA A C 1
ATOM 759 O O . ALA A 1 97 ? 15.293 -16.463 -4.033 1.00 91.44 97 ALA A O 1
ATOM 760 N N . ASP A 1 98 ? 14.749 -18.512 -4.760 1.00 90.50 98 ASP A N 1
ATOM 761 C CA . ASP A 1 98 ? 16.116 -18.915 -5.116 1.00 90.50 98 ASP A CA 1
ATOM 762 C C . ASP A 1 98 ? 16.686 -18.102 -6.285 1.00 90.50 98 ASP A C 1
ATOM 764 O O . ASP A 1 98 ? 17.862 -17.747 -6.270 1.00 90.50 98 ASP A O 1
ATOM 768 N N . VAL A 1 99 ? 15.853 -17.758 -7.274 1.00 92.19 99 VAL A N 1
ATOM 769 C CA . VAL A 1 99 ? 16.256 -16.872 -8.379 1.00 92.19 99 VAL A CA 1
ATOM 770 C C . VAL A 1 99 ? 16.510 -15.459 -7.851 1.00 92.19 99 VAL A C 1
ATOM 772 O O . VAL A 1 99 ? 17.515 -14.830 -8.183 1.00 92.19 99 VAL A O 1
ATOM 775 N N . MET A 1 100 ? 15.629 -14.962 -6.979 1.00 94.38 100 MET A N 1
ATOM 776 C CA . MET A 1 100 ? 15.763 -13.621 -6.406 1.00 94.38 100 MET A CA 1
ATOM 777 C C . MET A 1 100 ? 16.860 -13.532 -5.334 1.00 94.38 100 MET A C 1
ATOM 779 O O . MET A 1 100 ? 17.437 -12.463 -5.146 1.00 94.38 100 MET A O 1
ATOM 783 N N . TYR A 1 101 ? 17.205 -14.618 -4.648 1.00 92.44 101 TYR A N 1
ATOM 784 C CA . TYR A 1 101 ? 18.141 -14.631 -3.520 1.00 92.44 101 TYR A CA 1
ATOM 785 C C . TYR A 1 101 ? 19.059 -15.872 -3.543 1.00 92.44 101 TYR A C 1
ATOM 787 O O . TYR A 1 101 ? 19.029 -16.691 -2.622 1.00 92.44 101 TYR A O 1
ATOM 795 N N . PRO A 1 102 ? 19.948 -15.996 -4.546 1.00 88.75 102 PRO A N 1
ATOM 796 C CA . PRO A 1 102 ? 20.725 -17.219 -4.786 1.00 88.75 102 PRO A CA 1
ATOM 797 C C . PRO A 1 102 ? 21.770 -17.532 -3.705 1.00 88.75 102 PRO A C 1
ATOM 799 O O . PRO A 1 102 ? 22.220 -18.667 -3.593 1.00 88.75 102 PRO A O 1
ATOM 802 N N . LEU A 1 103 ? 22.151 -16.549 -2.882 1.00 83.69 103 LEU A N 1
ATOM 803 C CA . LEU A 1 103 ? 23.097 -16.748 -1.776 1.00 83.69 103 LEU A CA 1
ATOM 804 C C . LEU A 1 103 ? 22.479 -17.481 -0.567 1.00 83.69 103 LEU A C 1
ATOM 806 O O . LEU A 1 103 ? 23.203 -17.760 0.386 1.00 83.69 103 LEU A O 1
ATOM 810 N N . ARG A 1 104 ? 21.169 -17.794 -0.609 1.00 66.75 104 ARG A N 1
ATOM 811 C CA . ARG A 1 104 ? 20.452 -18.693 0.320 1.00 66.75 104 ARG A CA 1
ATOM 812 C C . ARG A 1 104 ? 20.760 -18.455 1.809 1.00 66.75 104 ARG A C 1
ATOM 814 O O . ARG A 1 104 ? 21.016 -19.388 2.566 1.00 66.75 104 ARG A O 1
ATOM 821 N N . GLY A 1 105 ? 20.754 -17.186 2.214 1.00 75.62 105 GLY A N 1
ATOM 822 C CA . GLY A 1 105 ? 20.897 -16.760 3.608 1.00 75.62 105 GLY A CA 1
ATOM 823 C C . GLY A 1 105 ? 19.555 -16.565 4.314 1.00 75.62 105 GLY A C 1
ATOM 824 O O . GLY A 1 105 ? 18.496 -16.715 3.711 1.00 75.62 105 GLY A O 1
ATOM 825 N N . GLU A 1 106 ? 19.616 -16.178 5.586 1.00 83.94 106 GLU A N 1
ATOM 826 C CA . GLU A 1 106 ? 18.443 -15.734 6.339 1.00 83.94 106 GLU A CA 1
ATOM 827 C C . GLU A 1 106 ? 17.838 -14.488 5.668 1.00 83.94 106 GLU A C 1
ATOM 829 O O . GLU A 1 106 ? 18.537 -13.491 5.467 1.00 83.94 106 GLU A O 1
ATOM 834 N N . LEU A 1 107 ? 16.570 -14.574 5.250 1.00 84.75 107 LEU A N 1
ATOM 835 C CA . LEU A 1 107 ? 15.894 -13.512 4.494 1.00 84.75 107 LEU A CA 1
ATOM 836 C C . LEU A 1 107 ? 14.957 -12.679 5.364 1.00 84.75 107 LEU A C 1
ATOM 838 O O . LEU A 1 107 ? 14.716 -11.529 5.011 1.00 84.75 107 LEU A O 1
ATOM 842 N N . GLN A 1 108 ? 14.440 -13.233 6.465 1.00 86.19 108 GLN A N 1
ATOM 843 C CA . GLN A 1 108 ? 13.498 -12.534 7.341 1.00 86.19 108 GLN A CA 1
ATOM 844 C C . GLN A 1 108 ? 14.193 -11.851 8.522 1.00 86.19 108 GLN A C 1
ATOM 846 O O . GLN A 1 108 ? 13.619 -10.936 9.097 1.00 86.19 108 GLN A O 1
ATOM 851 N N . ASP A 1 109 ? 15.409 -12.253 8.894 1.00 84.69 109 ASP A N 1
ATOM 852 C CA . ASP A 1 109 ? 16.192 -11.599 9.950 1.00 84.69 109 ASP A CA 1
ATOM 853 C C . ASP A 1 109 ? 17.404 -10.860 9.361 1.00 84.69 109 ASP A C 1
ATOM 855 O O . ASP A 1 109 ? 18.421 -11.448 8.975 1.00 84.69 109 ASP A O 1
ATOM 859 N N . MET A 1 110 ? 17.291 -9.530 9.325 1.00 75.81 110 MET A N 1
ATOM 860 C CA . MET A 1 110 ? 18.306 -8.632 8.772 1.00 75.81 110 MET A CA 1
ATOM 861 C C . MET A 1 110 ? 19.641 -8.684 9.524 1.00 75.81 110 MET A 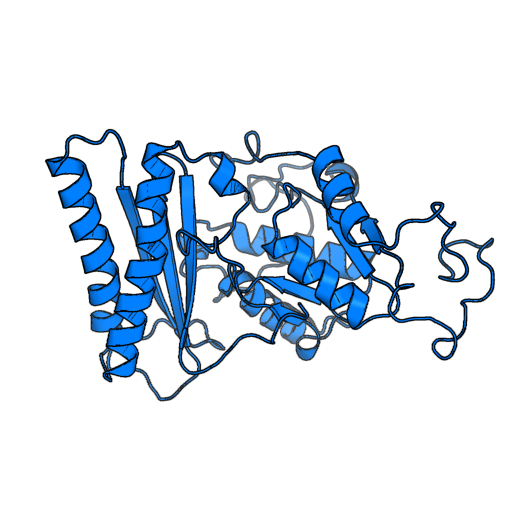C 1
ATOM 863 O O . MET A 1 110 ? 20.676 -8.427 8.913 1.00 75.81 110 MET A O 1
ATOM 867 N N . SER A 1 111 ? 19.650 -9.052 10.811 1.00 81.00 111 SER A N 1
ATOM 868 C CA . SER A 1 111 ? 20.883 -9.139 11.609 1.00 81.00 111 SER A CA 1
ATOM 869 C C . SER A 1 111 ? 21.747 -10.347 11.236 1.00 81.00 111 SER A C 1
ATOM 871 O O . SER A 1 111 ? 22.962 -10.345 11.436 1.00 81.00 111 SER A O 1
ATOM 873 N N . ARG A 1 112 ? 21.125 -11.383 10.662 1.00 82.62 112 ARG A N 1
ATOM 874 C CA . ARG A 1 112 ? 21.772 -12.648 10.277 1.00 82.62 112 ARG A CA 1
ATOM 875 C C . ARG A 1 112 ? 21.934 -12.803 8.768 1.00 82.62 112 ARG A C 1
ATOM 877 O O . ARG A 1 112 ? 22.595 -13.740 8.308 1.00 82.62 112 ARG A O 1
ATOM 884 N N . ARG A 1 113 ? 21.329 -11.900 8.002 1.00 80.44 113 ARG A N 1
ATOM 885 C CA . ARG A 1 113 ? 21.337 -11.894 6.543 1.00 80.44 113 ARG A CA 1
ATOM 886 C C . ARG A 1 113 ? 22.741 -11.684 5.977 1.00 80.44 113 ARG A C 1
ATOM 888 O O . ARG A 1 113 ? 23.550 -10.921 6.496 1.00 80.44 113 ARG A O 1
ATOM 895 N N . LYS A 1 114 ? 23.000 -12.319 4.831 1.00 82.44 114 LYS A N 1
ATOM 896 C CA . LYS A 1 114 ? 24.168 -12.064 3.978 1.00 82.44 114 LYS A CA 1
ATOM 897 C C . LYS A 1 114 ? 23.698 -11.699 2.570 1.00 82.44 114 LYS A C 1
ATOM 899 O O . LYS A 1 114 ? 22.896 -12.425 1.988 1.00 82.44 114 LYS A O 1
ATOM 904 N N . GLY A 1 115 ? 24.189 -10.589 2.022 1.00 86.12 115 GLY A N 1
ATOM 905 C CA . GLY A 1 115 ? 23.862 -10.124 0.669 1.00 86.12 115 GLY A CA 1
ATOM 906 C C . GLY A 1 115 ? 23.665 -8.609 0.583 1.00 86.12 115 GLY A C 1
ATOM 907 O O . GLY A 1 115 ? 23.697 -7.917 1.596 1.00 86.12 115 GLY A O 1
ATOM 908 N N . ALA A 1 116 ? 23.452 -8.095 -0.630 1.00 90.44 116 ALA A N 1
ATOM 909 C CA . ALA A 1 116 ? 23.239 -6.667 -0.877 1.00 90.44 116 ALA A CA 1
ATOM 910 C C . ALA A 1 116 ? 21.811 -6.224 -0.514 1.00 90.44 116 ALA A C 1
ATOM 912 O O . ALA A 1 116 ? 20.851 -6.931 -0.820 1.00 90.44 116 ALA A O 1
ATOM 913 N N . SER A 1 117 ? 21.655 -5.056 0.106 1.00 92.50 117 SER A N 1
ATOM 914 C CA . SER A 1 117 ? 20.361 -4.394 0.347 1.00 92.50 117 SER A CA 1
ATOM 915 C C . SER A 1 117 ? 20.422 -2.928 -0.038 1.00 92.50 117 SER A C 1
ATOM 917 O O . SER A 1 117 ? 21.496 -2.333 -0.058 1.00 92.50 117 SER A O 1
ATOM 919 N N . VAL A 1 118 ? 19.244 -2.366 -0.285 1.00 95.12 118 VAL A N 1
ATOM 920 C CA . VAL A 1 118 ? 19.025 -0.930 -0.427 1.00 95.12 118 VAL A CA 1
ATOM 921 C C . VAL A 1 118 ? 18.213 -0.460 0.774 1.00 95.12 118 VAL A C 1
ATOM 923 O O . VAL A 1 118 ? 17.172 -1.041 1.074 1.00 95.12 118 VAL A O 1
ATOM 926 N N . GLU A 1 119 ? 18.711 0.558 1.469 1.00 93.81 119 GLU A N 1
ATOM 927 C CA . GLU A 1 119 ? 18.088 1.172 2.644 1.00 93.81 119 GLU A CA 1
ATOM 928 C C . GLU A 1 119 ? 17.899 2.669 2.370 1.00 93.81 119 GLU A C 1
ATOM 930 O O . GLU A 1 119 ? 18.841 3.336 1.943 1.00 93.81 119 GLU A O 1
ATOM 935 N N . VAL A 1 120 ? 16.693 3.188 2.621 1.00 92.06 120 VAL A N 1
ATOM 936 C CA . VAL A 1 120 ? 16.346 4.610 2.456 1.00 92.06 120 VAL A CA 1
ATOM 937 C C . VAL A 1 120 ? 16.145 5.218 3.845 1.00 92.06 120 VAL A C 1
ATOM 939 O O . VAL A 1 120 ? 15.074 5.097 4.443 1.00 92.06 120 VAL A O 1
ATOM 942 N N . ARG A 1 121 ? 17.212 5.807 4.389 1.00 89.50 121 ARG A N 1
ATOM 943 C CA . ARG A 1 121 ? 17.300 6.255 5.791 1.00 89.50 121 ARG A CA 1
ATOM 944 C C . ARG A 1 121 ? 16.616 7.588 6.025 1.00 89.50 121 ARG A C 1
ATOM 946 O O . ARG A 1 121 ? 16.874 8.513 5.277 1.00 89.50 121 ARG A O 1
ATOM 953 N N . GLY A 1 122 ? 15.847 7.716 7.096 1.00 83.25 122 GLY A N 1
ATOM 954 C CA . GLY A 1 122 ? 15.046 8.895 7.446 1.00 83.25 122 GLY A CA 1
ATOM 955 C C . GLY A 1 122 ? 13.584 8.793 6.997 1.00 83.25 122 GLY A C 1
ATOM 956 O O . GLY A 1 122 ? 12.712 9.401 7.612 1.00 83.25 122 GLY A O 1
ATOM 957 N N . TRP A 1 123 ? 13.309 7.989 5.964 1.00 82.25 123 TRP A N 1
ATOM 958 C CA . TRP A 1 123 ? 11.965 7.750 5.423 1.00 82.25 123 TRP A CA 1
ATOM 959 C C . TRP A 1 123 ? 11.439 6.357 5.773 1.00 82.25 123 TRP A C 1
ATOM 961 O O . TRP A 1 123 ? 10.234 6.164 5.927 1.00 82.25 123 TRP A O 1
ATOM 971 N N . GLY A 1 124 ? 12.340 5.379 5.901 1.00 80.69 124 GLY A N 1
ATOM 972 C CA . GLY A 1 124 ? 12.005 3.989 6.185 1.00 80.69 124 GLY A CA 1
ATOM 973 C C . GLY A 1 124 ? 11.746 3.672 7.659 1.00 80.69 124 GLY A C 1
ATOM 974 O O . GLY A 1 124 ? 11.306 2.562 7.939 1.00 80.69 124 GLY A O 1
ATOM 975 N N . GLU A 1 125 ? 12.014 4.592 8.593 1.00 83.25 125 GLU A N 1
ATOM 976 C CA . GLU A 1 125 ? 11.867 4.362 10.041 1.00 83.25 125 GLU A CA 1
ATOM 977 C C . GLU A 1 125 ? 10.623 5.024 10.660 1.00 83.25 125 GLU A C 1
ATOM 979 O O . GLU A 1 125 ? 10.372 4.855 11.852 1.00 83.25 125 GLU A O 1
ATOM 984 N N . VAL A 1 126 ? 9.832 5.769 9.881 1.00 84.00 126 VAL A N 1
ATOM 985 C CA . VAL A 1 126 ? 8.613 6.449 10.357 1.00 84.00 126 VAL A CA 1
ATOM 986 C C . VAL A 1 126 ? 7.351 5.665 10.000 1.00 84.00 126 VAL A C 1
ATOM 988 O O . VAL A 1 126 ? 7.329 4.914 9.027 1.00 84.00 126 VAL A O 1
ATOM 991 N N . MET A 1 127 ? 6.275 5.854 10.772 1.00 87.25 127 MET A N 1
ATOM 992 C CA . MET A 1 127 ? 4.941 5.296 10.492 1.00 87.25 127 MET A CA 1
ATOM 993 C C . MET A 1 127 ? 4.960 3.774 10.256 1.00 87.25 127 MET A C 1
ATOM 995 O O . MET A 1 127 ? 5.253 3.019 11.180 1.00 87.25 127 MET A O 1
ATOM 999 N N . GLU A 1 128 ? 4.694 3.304 9.029 1.00 87.25 128 GLU A N 1
ATOM 1000 C CA . GLU A 1 128 ? 4.740 1.877 8.697 1.00 87.25 128 GLU A CA 1
ATOM 1001 C C . GLU A 1 128 ? 6.132 1.285 8.944 1.00 87.25 128 GLU A C 1
ATOM 1003 O O . GLU A 1 128 ? 6.250 0.139 9.366 1.00 87.25 128 GLU A O 1
ATOM 1008 N N . GLY A 1 129 ? 7.176 2.085 8.738 1.00 83.38 129 GLY A N 1
ATOM 1009 C CA . GLY A 1 129 ? 8.559 1.744 9.032 1.00 83.38 129 GLY A CA 1
ATOM 1010 C C . GLY A 1 129 ? 8.831 1.576 10.523 1.00 83.38 129 GLY A C 1
ATOM 1011 O O . GLY A 1 129 ? 9.524 0.644 10.919 1.00 83.38 129 GLY A O 1
ATOM 1012 N N . ALA A 1 130 ? 8.213 2.407 11.366 1.00 86.62 130 ALA A N 1
ATOM 1013 C CA . ALA A 1 130 ? 8.306 2.275 12.819 1.00 86.62 130 ALA A CA 1
ATOM 1014 C C . ALA A 1 130 ? 7.602 0.998 13.307 1.00 86.62 130 ALA A C 1
ATOM 1016 O O . ALA A 1 130 ? 8.148 0.261 14.129 1.00 86.62 130 ALA A O 1
ATOM 1017 N N . SER A 1 131 ? 6.416 0.701 12.761 1.00 84.44 131 SER A N 1
ATOM 1018 C CA . SER A 1 131 ? 5.686 -0.539 13.057 1.00 84.44 131 SER A CA 1
ATOM 1019 C C . SER A 1 131 ? 6.384 -1.779 12.483 1.00 84.44 131 SER A C 1
ATOM 1021 O O . SER A 1 131 ? 6.226 -2.873 13.025 1.00 84.44 131 SER A O 1
ATOM 1023 N N . ARG A 1 132 ? 7.139 -1.637 11.382 1.00 87.19 132 ARG A N 1
ATOM 1024 C CA . ARG A 1 132 ? 7.781 -2.740 10.645 1.00 87.19 132 ARG A CA 1
ATOM 1025 C C . ARG A 1 132 ? 9.218 -2.369 10.220 1.00 87.19 132 ARG A C 1
ATOM 1027 O O . ARG A 1 132 ? 9.462 -2.150 9.031 1.00 87.19 132 ARG A O 1
ATOM 1034 N N . PRO A 1 133 ? 10.201 -2.389 11.146 1.00 85.75 133 PRO A N 1
ATOM 1035 C CA . PRO A 1 133 ? 11.548 -1.814 10.953 1.00 85.75 133 PRO A CA 1
ATOM 1036 C C . PRO A 1 133 ? 12.360 -2.294 9.740 1.00 85.75 133 PRO A C 1
ATOM 1038 O O . PRO A 1 133 ? 13.292 -1.627 9.309 1.00 85.75 133 PRO A O 1
ATOM 1041 N N . GLN A 1 134 ? 12.035 -3.455 9.174 1.00 86.75 134 GLN A N 1
ATOM 1042 C CA . GLN A 1 134 ? 12.731 -4.033 8.016 1.00 86.75 134 GLN A CA 1
ATOM 1043 C C . GLN A 1 134 ? 11.919 -3.997 6.717 1.00 86.75 134 GLN A C 1
ATOM 1045 O O . GLN A 1 134 ? 12.431 -4.361 5.656 1.00 86.75 134 GLN A O 1
ATOM 1050 N N . PHE A 1 135 ? 10.652 -3.582 6.787 1.00 92.25 135 PHE A N 1
ATOM 1051 C CA . PHE A 1 135 ? 9.716 -3.668 5.673 1.00 92.25 135 PHE A CA 1
ATOM 1052 C C . PHE A 1 135 ? 10.222 -2.904 4.449 1.00 92.25 135 PHE A C 1
ATOM 1054 O O . PHE A 1 135 ? 10.362 -3.492 3.374 1.00 92.25 135 PHE A O 1
ATOM 1061 N N . PHE A 1 136 ? 10.565 -1.625 4.617 1.00 95.00 136 PHE A N 1
ATOM 1062 C CA . PHE A 1 136 ? 10.979 -0.778 3.500 1.00 95.00 136 PHE A CA 1
ATOM 1063 C C . PHE A 1 136 ? 12.349 -1.143 2.932 1.00 95.00 136 PHE A C 1
ATOM 1065 O O . PHE A 1 136 ? 12.518 -1.087 1.719 1.00 95.00 136 PHE A O 1
ATOM 1072 N N . THR A 1 137 ? 13.291 -1.624 3.747 1.00 94.19 137 THR A N 1
ATOM 1073 C CA . THR A 1 137 ? 14.559 -2.183 3.244 1.00 94.19 137 THR A CA 1
ATOM 1074 C C . THR A 1 137 ? 14.309 -3.417 2.374 1.00 94.19 137 THR A C 1
ATOM 1076 O O . THR A 1 137 ? 14.911 -3.573 1.307 1.00 94.19 137 THR A O 1
ATOM 1079 N N . GLY A 1 138 ? 13.375 -4.284 2.780 1.00 94.88 138 GLY A N 1
ATOM 1080 C CA . GLY A 1 138 ? 12.922 -5.418 1.979 1.00 94.88 138 GLY A CA 1
ATOM 1081 C C . GLY A 1 138 ? 12.304 -4.997 0.644 1.00 94.88 138 GLY A C 1
ATOM 1082 O O . GLY A 1 138 ? 12.662 -5.562 -0.394 1.00 94.88 138 GLY A O 1
ATOM 1083 N N . VAL A 1 139 ? 11.421 -3.992 0.665 1.00 97.12 139 VAL A N 1
ATOM 1084 C CA . VAL A 1 139 ? 10.782 -3.414 -0.530 1.00 97.12 139 VAL A CA 1
ATOM 1085 C C . VAL A 1 139 ? 11.818 -2.774 -1.459 1.00 97.12 139 VAL A C 1
ATOM 1087 O O . VAL A 1 139 ? 11.908 -3.162 -2.620 1.00 97.12 139 VAL A O 1
ATOM 1090 N N . ALA A 1 140 ? 12.618 -1.825 -0.972 1.00 97.31 140 ALA A N 1
ATOM 1091 C CA . ALA A 1 140 ? 13.611 -1.100 -1.766 1.00 97.31 140 ALA A CA 1
ATOM 1092 C C . ALA A 1 140 ? 14.619 -2.057 -2.419 1.00 97.31 140 ALA A C 1
ATOM 1094 O O . ALA A 1 140 ? 14.952 -1.923 -3.599 1.00 97.31 140 ALA A O 1
ATOM 1095 N N . THR A 1 141 ? 15.035 -3.096 -1.685 1.00 96.31 141 THR A N 1
ATOM 1096 C CA . THR A 1 141 ? 15.923 -4.136 -2.213 1.00 96.31 141 THR A CA 1
ATOM 1097 C C . THR A 1 141 ? 15.261 -4.930 -3.340 1.00 96.31 141 THR A C 1
ATOM 1099 O O . THR A 1 141 ? 15.871 -5.110 -4.394 1.00 96.31 141 THR A O 1
ATOM 1102 N N . VAL A 1 142 ? 14.033 -5.431 -3.152 1.00 97.44 142 VAL A N 1
ATOM 1103 C CA . VAL A 1 142 ? 13.385 -6.252 -4.189 1.00 97.44 142 VAL A CA 1
ATOM 1104 C C . VAL A 1 142 ? 12.991 -5.425 -5.408 1.00 97.44 142 VAL A C 1
ATOM 1106 O O . VAL A 1 142 ? 13.165 -5.892 -6.529 1.00 97.44 142 VAL A O 1
ATOM 1109 N N . VAL A 1 143 ? 12.526 -4.189 -5.215 1.00 98.31 143 VAL A N 1
ATOM 1110 C CA . VAL A 1 143 ? 12.136 -3.301 -6.314 1.00 98.31 143 VAL A CA 1
ATOM 1111 C C . VAL A 1 143 ? 13.353 -2.913 -7.148 1.00 98.31 143 VAL A C 1
ATOM 1113 O O . VAL A 1 143 ? 13.297 -3.052 -8.364 1.00 98.31 143 VAL A O 1
ATOM 1116 N N . THR A 1 144 ? 14.484 -2.568 -6.522 1.00 97.94 144 THR A N 1
ATOM 1117 C CA . THR A 1 144 ? 15.748 -2.333 -7.244 1.00 97.94 144 THR A CA 1
ATOM 1118 C C . THR A 1 144 ? 16.158 -3.551 -8.081 1.00 97.94 144 THR A C 1
ATOM 1120 O O . THR A 1 144 ? 16.545 -3.414 -9.238 1.00 97.94 144 THR A O 1
ATOM 1123 N N . LYS A 1 145 ? 16.023 -4.771 -7.540 1.00 97.06 145 LYS A N 1
ATOM 1124 C CA . LYS A 1 145 ? 16.298 -5.998 -8.308 1.00 97.06 145 LYS A CA 1
ATOM 1125 C C . LYS A 1 145 ? 15.357 -6.174 -9.499 1.00 97.06 145 LYS A C 1
ATOM 1127 O O . LYS A 1 145 ? 15.812 -6.597 -10.555 1.00 97.06 145 LYS A O 1
ATOM 1132 N N . LEU A 1 146 ? 14.066 -5.900 -9.322 1.00 98.06 146 LEU A N 1
ATOM 1133 C CA . LEU A 1 146 ? 13.070 -6.026 -10.387 1.00 98.06 146 LEU A CA 1
ATOM 1134 C C . LEU A 1 146 ? 13.274 -4.966 -11.474 1.00 98.06 146 LEU A C 1
ATOM 1136 O O . LEU A 1 146 ? 13.160 -5.296 -12.647 1.00 98.06 146 LEU A O 1
ATOM 1140 N N . PHE A 1 147 ? 13.643 -3.739 -11.109 1.00 98.12 147 PHE A N 1
ATOM 1141 C CA . PHE A 1 147 ? 14.014 -2.691 -12.060 1.00 98.12 147 PHE A CA 1
ATOM 1142 C C . PHE A 1 147 ? 15.251 -3.060 -12.876 1.00 98.12 147 PHE A C 1
ATOM 1144 O O . PHE A 1 147 ? 15.214 -2.929 -14.090 1.00 98.12 147 PHE A O 1
ATOM 1151 N N . ASN A 1 148 ? 16.274 -3.658 -12.263 1.00 96.75 148 ASN A N 1
ATOM 1152 C CA . ASN A 1 148 ? 17.428 -4.173 -13.010 1.00 96.75 148 ASN A CA 1
ATOM 1153 C C . ASN A 1 148 ? 17.100 -5.395 -13.886 1.00 96.75 148 ASN A C 1
ATOM 1155 O O . ASN A 1 148 ? 17.806 -5.664 -14.847 1.00 96.75 148 ASN A O 1
ATOM 1159 N N . ALA A 1 149 ? 16.085 -6.188 -13.528 1.00 95.25 149 ALA A N 1
ATOM 1160 C CA . ALA A 1 149 ? 15.709 -7.379 -14.291 1.00 95.25 149 ALA A CA 1
ATOM 1161 C C . ALA A 1 149 ? 14.777 -7.065 -15.471 1.00 95.25 149 ALA A C 1
ATOM 1163 O O . ALA A 1 149 ? 14.790 -7.786 -16.464 1.00 95.25 149 ALA A O 1
ATOM 1164 N N . VAL A 1 150 ? 13.929 -6.045 -15.325 1.00 96.12 150 VAL A N 1
ATOM 1165 C CA . VAL A 1 150 ? 12.886 -5.685 -16.298 1.00 96.12 150 VAL A CA 1
ATOM 1166 C C . VAL A 1 150 ? 13.274 -4.460 -17.128 1.00 96.12 150 VAL A C 1
ATOM 1168 O O . VAL A 1 150 ? 12.800 -4.339 -18.250 1.00 96.12 150 VAL A O 1
ATOM 1171 N N . GLU A 1 151 ? 14.093 -3.562 -16.577 1.00 97.12 151 GLU A N 1
ATOM 1172 C CA . GLU A 1 151 ? 14.477 -2.272 -17.165 1.00 97.12 151 GLU A CA 1
ATOM 1173 C C . GLU A 1 151 ? 13.276 -1.485 -17.736 1.00 97.12 151 GLU A C 1
ATOM 1175 O O . GLU A 1 151 ? 13.265 -1.109 -18.908 1.00 97.12 151 GLU A O 1
ATOM 1180 N N . PRO A 1 152 ? 12.218 -1.233 -16.936 1.00 96.94 152 PRO A N 1
ATOM 1181 C CA . PRO A 1 152 ? 11.011 -0.608 -17.455 1.00 96.94 152 PRO A CA 1
ATOM 1182 C C . PRO A 1 152 ? 11.207 0.892 -17.709 1.00 96.94 152 PRO A C 1
ATOM 1184 O O . PRO A 1 152 ? 11.800 1.604 -16.898 1.00 96.94 152 PRO A O 1
ATOM 1187 N N . ASP A 1 153 ? 10.591 1.405 -18.775 1.00 96.62 153 ASP A N 1
ATOM 1188 C CA . ASP A 1 153 ? 10.466 2.853 -18.989 1.00 96.62 153 ASP A CA 1
ATOM 1189 C C . ASP A 1 153 ? 9.546 3.506 -17.943 1.00 96.62 153 ASP A C 1
ATOM 1191 O O . ASP A 1 153 ? 9.789 4.637 -17.525 1.00 96.62 153 ASP A O 1
ATOM 1195 N N . HIS A 1 154 ? 8.499 2.784 -17.523 1.00 98.06 154 HIS A N 1
ATOM 1196 C CA . HIS A 1 154 ? 7.449 3.231 -16.604 1.00 98.06 154 HIS A CA 1
ATOM 1197 C C . HIS A 1 154 ? 7.093 2.133 -15.597 1.00 98.06 154 HIS A C 1
ATOM 1199 O O . HIS A 1 154 ? 6.958 0.965 -15.969 1.00 98.06 154 HIS A O 1
ATOM 1205 N N . ALA A 1 155 ? 6.870 2.499 -14.333 1.00 98.38 155 ALA A N 1
ATOM 1206 C CA . ALA A 1 155 ? 6.426 1.569 -13.294 1.00 98.38 155 ALA A CA 1
ATOM 1207 C C . ALA A 1 155 ? 5.176 2.079 -12.576 1.00 98.38 155 ALA A C 1
ATOM 1209 O O . ALA A 1 155 ? 5.045 3.268 -12.315 1.00 98.38 155 ALA A O 1
ATOM 1210 N N . TYR A 1 156 ? 4.275 1.164 -12.218 1.00 98.31 156 TYR A N 1
ATOM 1211 C CA . TYR A 1 156 ? 2.972 1.486 -11.637 1.00 98.31 156 TYR A CA 1
ATOM 1212 C C . TYR A 1 156 ? 2.852 0.922 -10.223 1.00 98.31 156 TYR A C 1
ATOM 1214 O O . TYR A 1 156 ? 3.004 -0.283 -10.01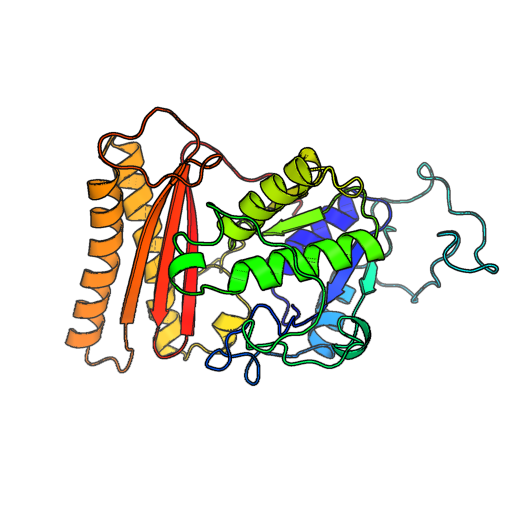2 1.00 98.31 156 TYR A O 1
ATOM 1222 N N . PHE A 1 157 ? 2.536 1.788 -9.263 1.00 98.38 157 PHE A N 1
ATOM 1223 C CA . PHE A 1 157 ? 2.315 1.441 -7.862 1.00 98.38 157 PHE A CA 1
ATOM 1224 C C . PHE A 1 157 ? 0.949 1.954 -7.398 1.00 98.38 157 PHE A C 1
ATOM 1226 O O . PHE A 1 157 ? 0.457 2.981 -7.859 1.00 98.38 157 PHE A O 1
ATOM 1233 N N . GLY A 1 158 ? 0.311 1.223 -6.485 1.00 97.50 158 GLY A N 1
ATOM 1234 C CA . GLY A 1 158 ? -0.980 1.621 -5.927 1.00 97.50 158 GLY A CA 1
ATOM 1235 C C . GLY A 1 158 ? -0.822 2.634 -4.794 1.00 97.50 158 GLY A C 1
ATOM 1236 O O . GLY A 1 158 ? -0.005 2.437 -3.897 1.00 97.50 158 GLY A O 1
ATOM 1237 N N . GLN A 1 159 ? -1.667 3.665 -4.786 1.00 97.56 159 GLN A N 1
ATOM 1238 C CA . GLN A 1 159 ? -1.736 4.682 -3.735 1.00 97.56 159 GLN A CA 1
ATOM 1239 C C . GLN A 1 159 ? -1.965 4.068 -2.353 1.00 97.56 159 GLN A C 1
ATOM 1241 O O . GLN A 1 159 ? -1.504 4.623 -1.367 1.00 97.56 159 GLN A O 1
ATOM 1246 N N . LYS A 1 160 ? -2.641 2.918 -2.248 1.00 96.75 160 LYS A N 1
ATOM 1247 C CA . LYS A 1 160 ? -2.923 2.252 -0.967 1.00 96.75 160 LYS A CA 1
ATOM 1248 C C . LYS A 1 160 ? -1.677 2.108 -0.081 1.00 96.75 160 LYS A C 1
ATOM 1250 O O . LYS A 1 160 ? -1.769 2.261 1.134 1.00 96.75 160 LYS A O 1
ATOM 1255 N N . ASP A 1 161 ? -0.523 1.876 -0.693 1.00 95.62 161 ASP A N 1
ATOM 1256 C CA . ASP A 1 161 ? 0.776 1.789 -0.034 1.00 95.62 161 ASP A CA 1
ATOM 1257 C C . ASP A 1 161 ? 1.579 3.084 -0.289 1.00 95.62 161 ASP A C 1
ATOM 1259 O O . ASP A 1 161 ? 2.694 3.054 -0.807 1.00 95.62 161 ASP A O 1
ATOM 1263 N N . ILE A 1 162 ? 1.001 4.250 0.036 1.00 95.38 162 ILE A N 1
ATOM 1264 C CA . ILE A 1 162 ? 1.521 5.567 -0.385 1.00 95.38 162 ILE A CA 1
ATOM 1265 C C . ILE A 1 162 ? 2.961 5.826 0.071 1.00 95.38 162 ILE A C 1
ATOM 1267 O O . ILE A 1 162 ? 3.782 6.284 -0.721 1.00 95.38 162 ILE A O 1
ATOM 1271 N N . GLN A 1 163 ? 3.296 5.463 1.314 1.00 94.06 163 GLN A N 1
ATOM 1272 C CA . GLN A 1 163 ? 4.659 5.590 1.842 1.00 94.06 163 GLN A CA 1
ATOM 1273 C C . GLN A 1 163 ? 5.643 4.754 1.025 1.00 94.06 163 GLN A C 1
ATOM 1275 O O . GLN A 1 163 ? 6.742 5.212 0.741 1.00 94.06 163 GLN A O 1
ATOM 1280 N N . GLN A 1 164 ? 5.230 3.561 0.581 1.00 95.44 164 GLN A N 1
ATOM 1281 C CA . GLN A 1 164 ? 6.042 2.709 -0.281 1.00 95.44 164 GLN A CA 1
ATOM 1282 C C . GLN A 1 164 ? 6.340 3.406 -1.609 1.00 95.44 164 GLN A C 1
ATOM 1284 O O . GLN A 1 164 ? 7.490 3.462 -2.030 1.00 95.44 164 GLN A O 1
ATOM 1289 N N . ALA A 1 165 ? 5.315 3.942 -2.270 1.00 96.25 165 ALA A N 1
ATOM 1290 C CA . ALA A 1 165 ? 5.473 4.568 -3.577 1.00 96.25 165 ALA A CA 1
ATOM 1291 C C . ALA A 1 165 ? 6.327 5.846 -3.514 1.00 96.25 165 ALA A C 1
ATOM 1293 O O . ALA A 1 165 ? 7.207 6.043 -4.352 1.00 96.25 165 ALA A O 1
ATOM 1294 N N . LEU A 1 166 ? 6.110 6.683 -2.498 1.00 94.94 166 LEU A N 1
ATOM 1295 C CA . LEU A 1 166 ? 6.891 7.900 -2.288 1.00 94.94 166 LEU A CA 1
ATOM 1296 C C . LEU A 1 166 ? 8.348 7.583 -1.894 1.00 94.94 166 LEU A C 1
ATOM 1298 O O . LEU A 1 166 ? 9.268 8.193 -2.433 1.00 94.94 166 LEU A O 1
ATOM 1302 N N . LEU A 1 167 ? 8.581 6.566 -1.052 1.00 95.44 167 LEU A N 1
ATOM 1303 C CA . LEU A 1 167 ? 9.929 6.121 -0.675 1.00 95.44 167 LEU A CA 1
ATOM 1304 C C . LEU A 1 167 ? 10.698 5.596 -1.890 1.00 95.44 167 LEU A C 1
ATOM 1306 O O . LEU A 1 167 ? 11.892 5.852 -2.032 1.00 95.44 167 LEU A O 1
ATOM 1310 N N . LEU A 1 168 ? 10.016 4.897 -2.801 1.00 97.00 168 LEU A N 1
ATOM 1311 C CA . LEU A 1 168 ? 10.620 4.441 -4.049 1.00 97.00 168 LEU A CA 1
ATOM 1312 C C . LEU A 1 168 ? 10.975 5.606 -4.981 1.00 97.00 168 LEU A C 1
ATOM 1314 O O . LEU A 1 168 ? 12.035 5.554 -5.592 1.00 97.00 168 LEU A O 1
ATOM 1318 N N . LYS A 1 169 ? 10.170 6.674 -5.065 1.00 95.94 169 LYS A N 1
ATOM 1319 C CA . LYS A 1 169 ? 10.543 7.879 -5.837 1.00 95.94 169 LYS A CA 1
ATOM 1320 C C . LYS A 1 169 ? 11.819 8.540 -5.304 1.00 95.94 169 LYS A C 1
ATOM 1322 O O . LYS A 1 169 ? 12.683 8.918 -6.097 1.00 95.94 169 LYS A O 1
ATOM 1327 N N . ILE A 1 170 ? 11.968 8.613 -3.980 1.00 95.12 170 ILE A N 1
ATOM 1328 C CA . ILE A 1 170 ? 13.193 9.108 -3.331 1.00 95.12 170 ILE A CA 1
ATOM 1329 C C . ILE A 1 170 ? 14.371 8.200 -3.687 1.00 95.12 170 ILE A C 1
ATOM 1331 O O . ILE A 1 170 ? 15.368 8.676 -4.215 1.00 95.12 170 ILE A O 1
ATOM 1335 N N . MET A 1 171 ? 14.218 6.883 -3.510 1.00 96.75 171 MET A N 1
ATOM 1336 C CA . MET A 1 171 ? 15.243 5.897 -3.867 1.00 96.75 171 MET A CA 1
ATOM 1337 C C . MET A 1 171 ? 15.695 6.021 -5.330 1.00 96.75 171 MET A C 1
ATOM 1339 O O . MET A 1 171 ? 16.891 5.980 -5.605 1.00 96.75 171 MET A O 1
ATOM 1343 N N . LEU A 1 172 ? 14.752 6.159 -6.270 1.00 97.31 172 LEU A N 1
ATOM 1344 C CA . LEU A 1 172 ? 15.051 6.311 -7.696 1.00 97.31 172 LEU A CA 1
ATOM 1345 C C . LEU A 1 172 ? 15.862 7.581 -7.975 1.00 97.31 172 LEU A C 1
ATOM 1347 O O . LEU A 1 172 ? 16.802 7.538 -8.769 1.00 97.31 172 LEU A O 1
ATOM 1351 N N . THR A 1 173 ? 15.509 8.685 -7.313 1.00 95.88 173 THR A N 1
ATOM 1352 C CA . THR A 1 173 ? 16.207 9.972 -7.434 1.00 95.88 173 THR A CA 1
ATOM 1353 C C . THR A 1 173 ? 17.619 9.887 -6.856 1.00 95.88 173 THR A C 1
ATOM 1355 O O . THR A 1 173 ? 18.583 10.195 -7.554 1.00 95.88 173 THR A O 1
ATOM 1358 N N . ASP A 1 174 ? 17.754 9.406 -5.620 1.00 95.81 174 ASP A N 1
ATOM 1359 C CA . ASP A 1 174 ? 19.028 9.359 -4.895 1.00 95.81 174 ASP A CA 1
ATOM 1360 C C . ASP A 1 174 ? 20.039 8.401 -5.533 1.00 95.81 174 ASP A C 1
ATOM 1362 O O . ASP A 1 174 ? 21.236 8.687 -5.576 1.00 95.81 174 ASP A O 1
ATOM 1366 N N . LEU A 1 175 ? 19.569 7.257 -6.038 1.00 97.06 175 LEU A N 1
ATOM 1367 C CA . LEU A 1 175 ? 20.427 6.246 -6.659 1.00 97.06 175 LEU A CA 1
ATOM 1368 C C . LEU A 1 175 ? 20.615 6.446 -8.167 1.00 97.06 175 LEU A C 1
ATOM 1370 O O . LEU A 1 175 ? 21.308 5.640 -8.788 1.00 97.06 175 LEU A O 1
ATOM 1374 N N . LEU A 1 176 ? 20.017 7.492 -8.753 1.00 96.75 176 LEU A N 1
ATOM 1375 C CA . LEU A 1 176 ? 20.055 7.770 -10.194 1.00 96.75 176 LEU A CA 1
ATOM 1376 C C . LEU A 1 176 ? 19.647 6.549 -11.037 1.00 96.75 176 LEU A C 1
ATOM 1378 O O . LEU A 1 176 ? 20.284 6.213 -12.040 1.00 96.75 176 LEU A O 1
ATOM 1382 N N . VAL A 1 177 ? 18.585 5.860 -10.616 1.00 96.44 177 VAL A N 1
ATOM 1383 C CA . VAL A 1 177 ? 18.089 4.678 -11.327 1.00 96.44 177 VAL A CA 1
ATOM 1384 C C . VAL A 1 177 ? 17.587 5.094 -12.708 1.00 96.44 177 VAL A C 1
ATOM 1386 O O . VAL A 1 177 ? 16.789 6.020 -12.845 1.00 96.44 177 VAL A O 1
ATOM 1389 N N . SER A 1 178 ? 18.075 4.410 -13.743 1.00 93.69 178 SER A N 1
ATOM 1390 C CA . SER A 1 178 ? 17.782 4.765 -15.136 1.00 93.69 178 SER A CA 1
ATOM 1391 C C . SER A 1 178 ? 16.432 4.232 -15.628 1.00 93.69 178 SER A C 1
ATOM 1393 O O . SER A 1 178 ? 15.821 4.846 -16.498 1.00 93.69 178 SER A O 1
ATOM 1395 N N . HIS A 1 179 ? 15.957 3.117 -15.063 1.00 96.06 179 HIS A N 1
ATOM 1396 C CA . HIS A 1 179 ? 14.763 2.406 -15.521 1.00 96.06 179 HIS A CA 1
ATOM 1397 C C . HIS A 1 179 ? 13.908 1.930 -14.332 1.00 96.06 179 HIS A C 1
ATOM 1399 O O . HIS A 1 179 ? 14.245 0.916 -13.718 1.00 96.06 179 HIS A O 1
ATOM 1405 N N . PRO A 1 180 ? 12.817 2.625 -13.969 1.00 97.56 180 PRO A N 1
ATOM 1406 C CA . PRO A 1 180 ? 12.349 3.903 -14.506 1.00 97.56 180 PRO A CA 1
ATOM 1407 C C . PRO A 1 180 ? 13.025 5.089 -13.795 1.00 97.56 180 PRO A C 1
ATOM 1409 O O . PRO A 1 180 ? 13.604 4.937 -12.719 1.00 97.56 180 PRO A O 1
ATOM 1412 N N . THR A 1 181 ? 12.880 6.295 -14.342 1.00 96.94 181 THR A N 1
ATOM 1413 C CA . THR A 1 181 ? 13.151 7.526 -13.582 1.00 96.94 181 THR A CA 1
ATOM 1414 C C . THR A 1 181 ? 12.079 7.747 -12.504 1.00 96.94 181 THR A C 1
ATOM 1416 O O . THR A 1 181 ? 10.982 7.186 -12.574 1.00 96.94 181 THR A O 1
ATOM 1419 N N . SER A 1 182 ? 12.360 8.604 -11.514 1.00 96.00 182 SER A N 1
ATOM 1420 C CA . SER A 1 182 ? 11.388 9.003 -10.475 1.00 96.00 182 SER A CA 1
ATOM 1421 C C . SER A 1 182 ? 10.052 9.501 -11.055 1.00 96.00 182 SER A C 1
ATOM 1423 O O . SER A 1 182 ? 8.979 9.150 -10.547 1.00 96.00 182 SER A O 1
ATOM 1425 N N . ASP A 1 183 ? 10.101 10.280 -12.137 1.00 95.31 183 ASP A N 1
ATOM 1426 C CA . ASP A 1 183 ? 8.913 10.862 -12.777 1.00 95.31 183 ASP A CA 1
ATOM 1427 C C . ASP A 1 183 ? 8.068 9.815 -13.513 1.00 95.31 183 ASP A C 1
ATOM 1429 O O . ASP A 1 183 ? 6.853 9.962 -13.607 1.00 95.31 183 ASP A O 1
ATOM 1433 N N . ASN A 1 184 ? 8.689 8.716 -13.946 1.00 97.31 184 ASN A N 1
ATOM 1434 C CA . ASN A 1 184 ? 8.015 7.593 -14.593 1.00 97.31 184 ASN A CA 1
ATOM 1435 C C . ASN A 1 184 ? 7.565 6.497 -13.603 1.00 97.31 184 ASN A C 1
ATOM 1437 O O . ASN A 1 184 ? 7.093 5.432 -14.016 1.00 97.31 184 ASN A O 1
ATOM 1441 N N . LEU A 1 185 ? 7.700 6.732 -12.292 1.00 97.88 185 LEU A N 1
ATOM 1442 C CA . LEU A 1 185 ? 7.007 5.949 -11.271 1.00 97.88 185 LEU A CA 1
ATOM 1443 C C . LEU A 1 185 ? 5.620 6.559 -11.035 1.00 97.88 185 LEU A C 1
ATOM 1445 O O . LEU A 1 185 ? 5.479 7.584 -10.364 1.00 97.88 185 LEU A O 1
ATOM 1449 N N . HIS A 1 186 ? 4.595 5.898 -11.557 1.00 97.88 186 HIS A N 1
ATOM 1450 C CA . HIS A 1 186 ? 3.202 6.324 -11.496 1.00 97.88 186 HIS A CA 1
ATOM 1451 C C . HIS A 1 186 ? 2.503 5.777 -10.254 1.00 97.88 186 HIS A C 1
ATOM 1453 O O . HIS A 1 186 ? 2.609 4.589 -9.930 1.00 97.88 186 HIS A O 1
ATOM 1459 N N . ILE A 1 187 ? 1.750 6.643 -9.576 1.00 97.81 187 ILE A N 1
ATOM 1460 C CA . ILE A 1 187 ? 0.922 6.283 -8.420 1.00 97.81 187 ILE A CA 1
ATOM 1461 C C . ILE A 1 187 ? -0.535 6.327 -8.864 1.00 97.81 187 ILE A C 1
ATOM 1463 O O . ILE A 1 187 ? -1.027 7.402 -9.199 1.00 97.81 187 ILE A O 1
ATOM 1467 N N . LEU A 1 188 ? -1.218 5.178 -8.852 1.00 97.69 188 LEU A N 1
ATOM 1468 C CA . LEU A 1 188 ? -2.631 5.091 -9.233 1.00 97.69 188 LEU A CA 1
ATOM 1469 C C . LEU A 1 188 ? -3.551 4.988 -8.002 1.00 97.69 188 LEU A C 1
ATOM 1471 O O . LEU A 1 188 ? -3.170 4.338 -7.023 1.00 97.69 188 LEU A O 1
ATOM 1475 N N . PRO A 1 189 ? -4.766 5.568 -8.045 1.00 97.31 189 PRO A N 1
ATOM 1476 C CA . PRO A 1 189 ? -5.707 5.602 -6.938 1.00 97.31 189 PRO A CA 1
ATOM 1477 C C . PRO A 1 189 ? -5.998 4.241 -6.312 1.00 97.31 189 PRO A C 1
ATOM 1479 O O . PRO A 1 189 ? -6.095 3.210 -6.983 1.00 97.31 189 PRO A O 1
ATOM 1482 N N . THR A 1 190 ? -6.224 4.253 -5.000 1.00 97.50 190 THR A N 1
ATOM 1483 C CA . THR A 1 190 ? -6.694 3.079 -4.263 1.00 97.50 190 THR A CA 1
ATOM 1484 C C . THR A 1 190 ? -8.048 2.632 -4.808 1.00 97.50 190 THR A C 1
ATOM 1486 O O . THR A 1 190 ? -9.049 3.328 -4.643 1.00 97.50 190 THR A O 1
ATOM 1489 N N . ARG A 1 191 ? -8.111 1.438 -5.408 1.00 96.62 191 ARG A N 1
ATOM 1490 C CA . ARG A 1 191 ? -9.397 0.797 -5.709 1.00 96.62 191 ARG A CA 1
ATOM 1491 C C . ARG A 1 191 ? -10.059 0.352 -4.407 1.00 96.62 191 ARG A C 1
ATOM 1493 O O . ARG A 1 191 ? -9.426 -0.286 -3.560 1.00 96.62 191 ARG A O 1
ATOM 1500 N N . ARG A 1 192 ? -11.338 0.680 -4.274 1.00 96.19 192 ARG A N 1
ATOM 1501 C CA . ARG A 1 192 ? -12.165 0.390 -3.103 1.00 96.19 192 ARG A CA 1
ATOM 1502 C C . ARG A 1 192 ? -13.310 -0.527 -3.502 1.00 96.19 192 ARG A C 1
ATOM 1504 O O . ARG A 1 192 ? -13.750 -0.517 -4.649 1.00 96.19 192 ARG A O 1
ATOM 1511 N N . ASP A 1 193 ? -13.764 -1.324 -2.551 1.00 94.94 193 ASP A N 1
ATOM 1512 C CA . ASP A 1 193 ? -15.015 -2.054 -2.665 1.00 94.94 193 ASP A CA 1
ATOM 1513 C C . ASP A 1 193 ? -16.173 -1.044 -2.832 1.00 94.94 193 ASP A C 1
ATOM 1515 O O . ASP A 1 193 ? -16.272 -0.115 -2.025 1.00 94.94 193 ASP A O 1
ATOM 1519 N N . PRO A 1 194 ? -17.005 -1.155 -3.882 1.00 92.81 194 PRO A N 1
ATOM 1520 C CA . PRO A 1 194 ? -17.994 -0.130 -4.217 1.00 92.81 194 PRO A CA 1
ATOM 1521 C C . PRO A 1 194 ? -19.168 -0.068 -3.234 1.00 92.81 194 PRO A C 1
ATOM 1523 O O . PRO A 1 194 ? -19.822 0.967 -3.141 1.00 92.81 194 PRO A O 1
ATOM 1526 N N . GLU A 1 195 ? -19.442 -1.150 -2.504 1.00 92.00 195 GLU A N 1
ATOM 1527 C CA . GLU A 1 195 ? -20.544 -1.207 -1.541 1.00 92.00 195 GLU A CA 1
ATOM 1528 C C . GLU A 1 195 ? -20.109 -0.678 -0.174 1.00 92.00 195 GLU A C 1
ATOM 1530 O O . GLU A 1 195 ? -20.849 0.036 0.500 1.00 92.00 195 GLU A O 1
ATOM 1535 N N . THR A 1 196 ? -18.894 -1.031 0.241 1.00 92.69 196 THR A N 1
ATOM 1536 C CA . THR A 1 196 ? -18.408 -0.786 1.602 1.00 92.69 196 THR A CA 1
ATOM 1537 C C . THR A 1 196 ? -17.395 0.353 1.700 1.00 92.69 196 THR A C 1
ATOM 1539 O O . THR A 1 196 ? -17.174 0.873 2.790 1.00 92.69 196 THR A O 1
ATOM 1542 N N . GLY A 1 197 ? -16.747 0.740 0.599 1.00 94.06 197 GLY A N 1
ATOM 1543 C CA . GLY A 1 197 ? -15.650 1.715 0.581 1.00 94.06 197 GLY A CA 1
ATOM 1544 C C . GLY A 1 197 ? -14.308 1.176 1.102 1.00 94.06 197 GLY A C 1
ATOM 1545 O O . GLY A 1 197 ? -13.319 1.917 1.151 1.00 94.06 197 GLY A O 1
ATOM 1546 N N . LEU A 1 198 ? -14.243 -0.109 1.474 1.00 95.94 198 LEU A N 1
ATOM 1547 C CA . LEU A 1 198 ? -13.030 -0.754 1.973 1.00 95.94 198 LEU A CA 1
ATOM 1548 C C . LEU A 1 198 ? -11.945 -0.776 0.890 1.00 95.94 198 LEU A C 1
ATOM 1550 O O . LEU A 1 198 ? -12.174 -1.262 -0.217 1.00 95.94 198 LEU A O 1
ATOM 1554 N N . ALA A 1 199 ? -10.740 -0.301 1.211 1.00 97.19 199 ALA A N 1
ATOM 1555 C CA . ALA A 1 199 ? -9.593 -0.425 0.317 1.00 97.19 199 ALA A CA 1
ATOM 1556 C C . ALA A 1 199 ? -9.323 -1.903 -0.019 1.00 97.19 199 ALA A C 1
ATOM 1558 O O . ALA A 1 199 ? -9.199 -2.753 0.871 1.00 97.19 199 ALA A O 1
ATOM 1559 N N . LEU A 1 200 ? -9.232 -2.226 -1.312 1.00 96.12 200 LEU A N 1
ATOM 1560 C CA . LEU A 1 200 ? -8.995 -3.599 -1.748 1.00 96.12 200 LEU A CA 1
ATOM 1561 C C . LEU A 1 200 ? -7.568 -4.033 -1.391 1.00 96.12 200 LEU A C 1
ATOM 1563 O O . LEU A 1 200 ? -6.596 -3.325 -1.651 1.00 96.12 200 LEU A O 1
ATOM 1567 N N . SER A 1 201 ? -7.454 -5.213 -0.787 1.00 95.81 201 SER A N 1
ATOM 1568 C CA . SER A 1 201 ? -6.195 -5.805 -0.335 1.00 95.81 201 SER A CA 1
ATOM 1569 C C . SER A 1 201 ? -6.276 -7.320 -0.440 1.00 95.81 201 SER A C 1
ATOM 1571 O O . SER A 1 201 ? -7.315 -7.900 -0.116 1.00 95.81 201 SER A O 1
ATOM 1573 N N . SER A 1 202 ? -5.171 -7.985 -0.783 1.00 91.56 202 SER A N 1
ATOM 1574 C CA . SER A 1 202 ? -5.086 -9.451 -0.712 1.00 91.56 202 SER A CA 1
ATOM 1575 C C . SER A 1 202 ? -5.366 -9.971 0.704 1.00 91.56 202 SER A C 1
ATOM 1577 O O . SER A 1 202 ? -5.996 -11.014 0.873 1.00 91.56 202 SER A O 1
ATOM 1579 N N . ARG A 1 203 ? -4.998 -9.193 1.732 1.00 92.50 203 ARG A N 1
ATOM 1580 C CA . ARG A 1 203 ? -5.251 -9.514 3.146 1.00 92.50 203 ARG A CA 1
ATOM 1581 C C . ARG A 1 203 ? -6.725 -9.425 3.558 1.00 92.50 203 ARG A C 1
ATOM 1583 O O . ARG A 1 203 ? -7.082 -9.987 4.586 1.00 92.50 203 ARG A O 1
ATOM 1590 N N . ASN A 1 204 ? -7.608 -8.822 2.753 1.00 93.75 204 ASN A N 1
ATOM 1591 C CA . ASN A 1 204 ? -9.052 -8.813 3.046 1.00 93.75 204 ASN A CA 1
ATOM 1592 C C . ASN A 1 204 ? -9.655 -10.232 3.006 1.00 93.75 204 ASN A C 1
ATOM 1594 O O . ASN A 1 204 ? -10.741 -10.454 3.539 1.00 93.75 204 ASN A O 1
ATOM 1598 N N . ALA A 1 205 ? -8.956 -11.199 2.395 1.00 90.75 205 ALA A N 1
ATOM 1599 C CA . ALA A 1 205 ? -9.339 -12.609 2.398 1.00 90.75 205 ALA A CA 1
ATOM 1600 C C . ALA A 1 205 ? -9.297 -13.253 3.796 1.00 90.75 205 ALA A C 1
ATOM 1602 O O . ALA A 1 205 ? -9.967 -14.259 4.008 1.00 90.75 205 ALA A O 1
ATOM 1603 N N . TYR A 1 206 ? -8.539 -12.682 4.739 1.00 91.75 206 TYR A N 1
ATOM 1604 C CA . TYR A 1 206 ? -8.455 -13.176 6.115 1.00 91.75 206 TYR A CA 1
ATOM 1605 C C . TYR A 1 206 ? -9.644 -12.749 6.981 1.00 91.75 206 TYR A C 1
ATOM 1607 O O . TYR A 1 206 ? -9.874 -13.353 8.024 1.00 91.75 206 TYR A O 1
ATOM 1615 N N . LEU A 1 207 ? -10.386 -11.720 6.555 1.00 94.62 207 LEU A N 1
ATOM 1616 C CA . LEU A 1 207 ? -11.487 -11.160 7.328 1.00 94.62 207 LEU A CA 1
ATOM 1617 C C . LEU A 1 207 ? -12.701 -12.096 7.311 1.00 94.62 207 LEU A C 1
ATOM 1619 O O . LEU A 1 207 ? -13.212 -12.467 6.245 1.00 94.62 207 LEU A O 1
ATOM 1623 N N . SER A 1 208 ? -13.217 -12.407 8.495 1.00 95.38 208 SER A N 1
ATOM 1624 C CA . SER A 1 208 ? -14.504 -13.069 8.684 1.00 95.38 208 SER A CA 1
ATOM 1625 C C . SER A 1 208 ? -15.669 -12.186 8.200 1.00 95.38 208 SER A C 1
ATOM 1627 O O . SER A 1 208 ? -15.518 -10.973 8.029 1.00 95.38 208 SER A O 1
ATOM 1629 N N . PRO A 1 209 ? -16.877 -12.743 7.992 1.00 94.38 209 PRO A N 1
ATOM 1630 C CA . PRO A 1 209 ? -18.047 -11.942 7.631 1.00 94.38 209 PRO A CA 1
ATOM 1631 C C . PRO A 1 209 ? -18.389 -10.831 8.637 1.00 94.38 209 PRO A C 1
ATOM 1633 O O . PRO A 1 209 ? -18.894 -9.791 8.224 1.00 94.38 209 PRO A O 1
ATOM 1636 N N . ALA A 1 210 ? -18.122 -11.031 9.933 1.00 94.06 210 ALA A N 1
ATOM 1637 C CA . ALA A 1 210 ? -18.324 -10.002 10.954 1.00 94.06 210 ALA A CA 1
ATOM 1638 C C . ALA A 1 210 ? -17.245 -8.914 10.853 1.00 94.06 210 ALA A C 1
ATOM 1640 O O . ALA A 1 210 ? -17.559 -7.730 10.761 1.00 94.06 210 ALA A O 1
ATOM 1641 N N . GLU A 1 211 ? -15.980 -9.320 10.731 1.00 96.31 211 GLU A N 1
ATOM 1642 C CA . GLU A 1 211 ? -14.843 -8.409 10.570 1.00 96.31 211 GLU A CA 1
ATOM 1643 C C . GLU A 1 211 ? -14.977 -7.536 9.309 1.00 96.31 211 GLU A C 1
ATOM 1645 O O . GLU A 1 211 ? -14.683 -6.343 9.343 1.00 96.31 211 GLU A O 1
ATOM 1650 N N . LYS A 1 212 ? -15.505 -8.083 8.204 1.00 95.19 212 LYS A N 1
ATOM 1651 C CA . LYS A 1 212 ? -15.765 -7.327 6.963 1.00 95.19 212 LYS A CA 1
ATOM 1652 C C . LYS A 1 212 ? -16.781 -6.198 7.124 1.00 95.19 212 LYS A C 1
ATOM 1654 O O . LYS A 1 212 ? -16.674 -5.208 6.409 1.00 95.19 212 LYS A O 1
ATOM 1659 N N . LYS A 1 213 ? -17.746 -6.313 8.042 1.00 94.12 213 LYS A N 1
ATOM 1660 C CA . LYS A 1 213 ? -18.714 -5.232 8.313 1.00 94.12 213 LYS A CA 1
ATOM 1661 C C . LYS A 1 213 ? -18.058 -4.046 9.013 1.00 94.12 213 LYS A C 1
ATOM 1663 O O . LYS A 1 213 ? -18.470 -2.906 8.821 1.00 94.12 213 LYS A O 1
ATOM 1668 N N . VAL A 1 214 ? -17.032 -4.331 9.807 1.00 96.12 214 VAL A N 1
ATOM 1669 C CA . VAL A 1 214 ? -16.346 -3.358 10.654 1.00 96.12 214 VAL A CA 1
ATOM 1670 C C . VAL A 1 214 ? -15.120 -2.760 9.953 1.00 96.12 214 VAL A C 1
ATOM 1672 O O . VAL A 1 214 ? -14.811 -1.587 10.151 1.00 96.12 214 VAL A O 1
ATOM 1675 N N . ALA A 1 215 ? -14.453 -3.511 9.073 1.00 97.31 215 ALA A N 1
ATOM 1676 C CA . ALA A 1 215 ? -13.264 -3.079 8.333 1.00 97.31 215 ALA A CA 1
ATOM 1677 C C . ALA A 1 215 ? -13.375 -1.702 7.626 1.00 97.31 215 ALA A C 1
ATOM 1679 O O . ALA A 1 215 ? -12.400 -0.946 7.676 1.00 97.31 215 ALA A O 1
ATOM 1680 N N . PRO A 1 216 ? -14.526 -1.299 7.039 1.00 97.31 216 PRO A N 1
ATOM 1681 C CA . PRO A 1 216 ? -14.704 0.036 6.453 1.00 97.31 216 PRO A CA 1
ATOM 1682 C C . PRO A 1 216 ? -14.534 1.215 7.420 1.00 97.31 216 PRO A C 1
ATOM 1684 O O . PRO A 1 216 ? -14.435 2.361 6.981 1.00 97.31 216 PRO A O 1
ATOM 1687 N N . THR A 1 217 ? -14.487 0.966 8.730 1.00 98.00 217 THR A N 1
ATOM 1688 C CA . THR A 1 217 ? -14.243 1.991 9.756 1.00 98.00 217 THR A CA 1
ATOM 1689 C C . THR A 1 217 ? -12.953 2.760 9.507 1.00 98.00 217 THR A C 1
ATOM 1691 O O . THR A 1 217 ? -12.936 3.970 9.717 1.00 98.00 217 THR A O 1
ATOM 1694 N N . LEU A 1 218 ? -11.907 2.106 8.988 1.00 98.19 218 LEU A N 1
ATOM 1695 C CA . LEU A 1 218 ? -10.653 2.783 8.659 1.00 98.19 218 LEU A CA 1
ATOM 1696 C C . LEU A 1 218 ? -10.858 3.875 7.598 1.00 98.19 218 LEU A C 1
ATOM 1698 O O . LEU A 1 218 ? -10.385 4.994 7.769 1.00 98.19 218 LEU A O 1
ATOM 1702 N N . ALA A 1 219 ? -11.622 3.579 6.543 1.00 97.81 219 ALA A N 1
ATOM 1703 C CA . ALA A 1 219 ? -11.935 4.554 5.502 1.00 97.81 219 ALA A CA 1
ATOM 1704 C C . ALA A 1 219 ? -12.766 5.719 6.067 1.00 97.81 219 ALA A C 1
ATOM 1706 O O . ALA A 1 219 ? -12.442 6.879 5.824 1.00 97.81 219 ALA A O 1
ATOM 1707 N N . ARG A 1 220 ? -13.782 5.431 6.897 1.00 97.94 220 ARG A N 1
ATOM 1708 C CA . ARG A 1 220 ? -14.584 6.473 7.572 1.00 97.94 220 ARG A CA 1
ATOM 1709 C C . ARG A 1 220 ? -13.736 7.367 8.482 1.00 97.94 220 ARG A C 1
ATOM 1711 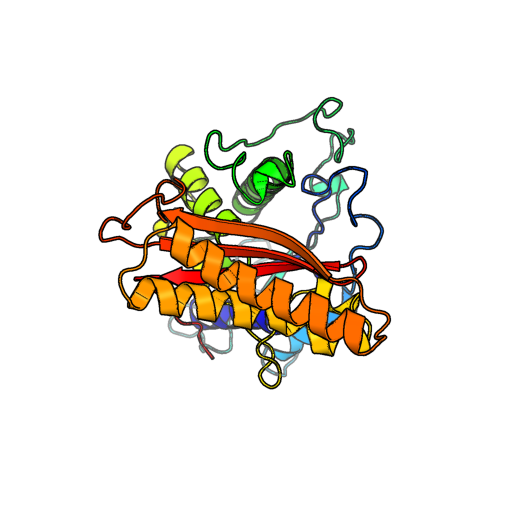O O . ARG A 1 220 ? -13.963 8.572 8.537 1.00 97.94 220 ARG A O 1
ATOM 1718 N N . ALA A 1 221 ? -12.767 6.790 9.187 1.00 98.56 221 ALA A N 1
ATOM 1719 C CA . ALA A 1 221 ? -11.853 7.525 10.051 1.00 98.56 221 ALA A CA 1
ATOM 1720 C C . ALA A 1 221 ? -10.951 8.474 9.252 1.00 98.56 221 ALA A C 1
ATOM 1722 O O . ALA A 1 221 ? -10.822 9.646 9.604 1.00 98.56 221 ALA A O 1
ATOM 1723 N N . LEU A 1 222 ? -10.386 8.007 8.136 1.00 98.50 222 LEU A N 1
ATOM 1724 C CA . LEU A 1 222 ? -9.588 8.858 7.252 1.00 98.50 222 LEU A CA 1
ATOM 1725 C C . LEU A 1 222 ? -10.415 10.008 6.667 1.00 98.50 222 LEU A C 1
ATOM 1727 O O . LEU A 1 222 ? -9.926 11.133 6.595 1.00 98.50 222 LEU A O 1
ATOM 1731 N N . GLU A 1 223 ? -11.676 9.757 6.310 1.00 98.31 223 GLU A N 1
ATOM 1732 C CA . GLU A 1 223 ? -12.592 10.801 5.838 1.00 98.31 223 GLU A CA 1
ATOM 1733 C C . GLU A 1 223 ? -12.893 11.857 6.909 1.00 98.31 223 GLU A C 1
ATOM 1735 O O . GLU A 1 223 ? -12.920 13.051 6.606 1.00 98.31 223 GLU A O 1
ATOM 1740 N N . ALA A 1 224 ? -13.040 11.456 8.176 1.00 98.62 224 ALA A N 1
ATOM 1741 C CA . ALA A 1 224 ? -13.161 12.403 9.284 1.00 98.62 224 ALA A CA 1
ATOM 1742 C C . ALA A 1 224 ? -11.895 13.263 9.441 1.00 98.62 224 ALA A C 1
ATOM 1744 O O . ALA A 1 224 ? -11.991 14.480 9.611 1.00 98.62 224 ALA A O 1
ATOM 1745 N N . GLY A 1 225 ? -10.711 12.656 9.303 1.00 98.19 225 GLY A N 1
ATOM 1746 C CA . GLY A 1 225 ? -9.444 13.387 9.267 1.00 98.19 225 GLY A CA 1
ATOM 1747 C C . GLY A 1 225 ? -9.367 14.374 8.095 1.00 98.19 225 GLY A C 1
ATOM 1748 O O . GLY A 1 225 ? -9.022 15.541 8.283 1.00 98.19 225 GLY A O 1
ATOM 1749 N N . ARG A 1 226 ? -9.765 13.955 6.888 1.00 97.56 226 ARG A N 1
ATOM 1750 C CA . ARG A 1 226 ? -9.822 14.827 5.704 1.00 97.56 226 ARG A CA 1
ATOM 1751 C C . ARG A 1 226 ? -10.779 16.003 5.903 1.00 97.56 226 ARG A C 1
ATOM 1753 O O . ARG A 1 226 ? -10.427 17.126 5.554 1.00 97.56 226 ARG A O 1
ATOM 1760 N N . ALA A 1 227 ? -11.950 15.775 6.495 1.00 98.00 227 ALA A N 1
ATOM 1761 C CA . ALA A 1 227 ? -12.913 16.833 6.800 1.00 98.00 227 ALA A CA 1
ATOM 1762 C C . ALA A 1 227 ? -12.366 17.849 7.822 1.00 98.00 227 ALA A C 1
ATOM 1764 O O . ALA A 1 227 ? -12.537 19.060 7.644 1.00 98.00 227 ALA A O 1
ATOM 1765 N N . ALA A 1 228 ? -11.660 17.376 8.855 1.00 97.38 228 ALA A N 1
ATOM 1766 C CA . ALA A 1 228 ? -10.964 18.241 9.807 1.00 97.38 228 ALA A CA 1
ATOM 1767 C C . ALA A 1 228 ? -9.886 19.085 9.105 1.00 97.38 228 ALA A C 1
ATOM 1769 O O . ALA A 1 228 ? -9.849 20.304 9.274 1.00 97.38 228 ALA A O 1
ATOM 1770 N N . TRP A 1 229 ? -9.074 18.468 8.241 1.00 96.50 229 TRP A N 1
ATOM 1771 C CA . TRP A 1 229 ? -8.067 19.173 7.443 1.00 96.50 229 TRP A CA 1
ATOM 1772 C C . TRP A 1 229 ? -8.691 20.256 6.556 1.00 96.50 229 TRP A C 1
ATOM 1774 O O . TRP A 1 229 ? -8.244 21.401 6.574 1.00 96.50 229 TRP A O 1
ATOM 1784 N N . SER A 1 230 ? -9.778 19.938 5.844 1.00 94.88 230 SER A N 1
ATOM 1785 C CA . SER A 1 230 ? -10.500 20.904 5.003 1.00 94.88 230 SER A CA 1
ATOM 1786 C C . SER A 1 230 ? -11.091 22.080 5.788 1.00 94.88 230 SER A C 1
ATOM 1788 O O . SER A 1 230 ? -11.355 23.128 5.207 1.00 94.88 230 SER A O 1
ATOM 1790 N N . SER A 1 231 ? -11.267 21.929 7.103 1.00 95.12 231 SER A N 1
ATOM 1791 C CA . SER A 1 231 ? -11.737 22.986 8.007 1.00 95.12 231 SER A CA 1
ATOM 1792 C C . SER A 1 231 ? -10.594 23.829 8.597 1.00 95.12 231 SER A C 1
ATOM 1794 O O . SER A 1 231 ? -10.840 24.675 9.454 1.00 95.12 231 SER A O 1
ATOM 1796 N N . GLY A 1 232 ? -9.346 23.605 8.169 1.00 94.50 232 GLY A N 1
ATOM 1797 C CA . GLY A 1 232 ? -8.163 24.314 8.666 1.00 94.50 232 GLY A CA 1
ATOM 1798 C C . GLY A 1 232 ? -7.671 23.830 10.034 1.00 94.50 232 GLY A C 1
ATOM 1799 O O . GLY A 1 232 ? -7.016 24.588 10.750 1.00 94.50 232 GLY A O 1
ATOM 1800 N N . ALA A 1 233 ? -8.009 22.597 10.423 1.00 96.00 233 ALA A N 1
ATOM 1801 C CA . ALA A 1 233 ? -7.591 22.023 11.698 1.00 96.00 233 ALA A CA 1
ATOM 1802 C C . ALA A 1 233 ? -6.072 21.772 11.766 1.00 96.00 233 ALA A C 1
ATOM 1804 O O . ALA A 1 233 ? -5.392 21.647 10.745 1.00 96.00 233 ALA A O 1
ATOM 1805 N N . THR A 1 234 ? -5.542 21.668 12.987 1.00 96.94 234 THR A N 1
ATOM 1806 C CA . THR A 1 234 ? -4.142 21.281 13.212 1.00 96.94 234 THR A CA 1
ATOM 1807 C C . THR A 1 234 ? -3.913 19.799 12.907 1.00 96.94 234 THR A C 1
ATOM 1809 O O . THR A 1 234 ? -4.857 19.009 12.913 1.00 96.94 234 THR A O 1
ATOM 1812 N N . GLY A 1 235 ? -2.658 19.394 12.690 1.00 96.06 235 GLY A N 1
ATOM 1813 C CA . GLY A 1 235 ? -2.269 17.991 12.519 1.00 96.06 235 GLY A CA 1
ATOM 1814 C C . GLY A 1 235 ? -2.789 17.089 13.643 1.00 96.06 235 GLY A C 1
ATOM 1815 O O . GLY A 1 235 ? -3.337 16.022 13.380 1.00 96.06 235 GLY A O 1
ATOM 1816 N N . GLU A 1 236 ? -2.717 17.552 14.893 1.00 97.56 236 GLU A N 1
ATOM 1817 C CA . GLU A 1 236 ? -3.240 16.833 16.058 1.00 97.56 236 GLU A CA 1
ATOM 1818 C C . GLU A 1 236 ? -4.758 16.657 15.983 1.00 97.56 236 GLU A C 1
ATOM 1820 O O . GLU A 1 236 ? -5.252 15.555 16.199 1.00 97.56 236 GLU A O 1
ATOM 1825 N N . ALA A 1 237 ? -5.495 17.711 15.624 1.00 97.94 237 ALA A N 1
ATOM 1826 C CA . ALA A 1 237 ? -6.949 17.662 15.503 1.00 97.94 237 ALA A CA 1
ATOM 1827 C C . ALA A 1 237 ? -7.411 16.782 14.326 1.00 97.94 237 ALA A C 1
ATOM 1829 O O . ALA A 1 237 ? -8.444 16.119 14.415 1.00 97.94 237 ALA A O 1
ATOM 1830 N N . ILE A 1 238 ? -6.633 16.722 13.239 1.00 98.12 238 ILE A N 1
ATOM 1831 C CA . ILE A 1 238 ? -6.869 15.796 12.121 1.00 98.12 238 ILE A CA 1
ATOM 1832 C C . ILE A 1 238 ? -6.737 14.340 12.594 1.00 98.12 238 ILE A C 1
ATOM 1834 O O . ILE A 1 238 ? -7.617 13.516 12.329 1.00 98.12 238 ILE A O 1
ATOM 1838 N N . ILE A 1 239 ? -5.661 14.026 13.323 1.00 98.25 239 ILE A N 1
ATOM 1839 C CA . ILE A 1 239 ? -5.413 12.691 13.891 1.00 98.25 239 ILE A CA 1
ATOM 1840 C C . ILE A 1 239 ? -6.480 12.337 14.934 1.00 98.25 239 ILE A C 1
ATOM 1842 O O . ILE A 1 239 ? -6.972 11.206 14.960 1.00 98.25 239 ILE A O 1
ATOM 1846 N N . GLU A 1 240 ? -6.868 13.292 15.780 1.00 98.44 240 GLU A N 1
ATOM 1847 C CA . GLU A 1 240 ? -7.904 13.121 16.797 1.00 98.44 240 GLU A CA 1
ATOM 1848 C C . GLU A 1 240 ? -9.264 12.805 16.165 1.00 98.44 240 GLU A C 1
ATOM 1850 O O . GLU A 1 240 ? -9.920 11.852 16.590 1.00 98.44 240 GLU A O 1
ATOM 1855 N N . ALA A 1 241 ? -9.651 13.526 15.108 1.00 98.62 241 ALA A N 1
ATOM 1856 C CA . ALA A 1 241 ? -10.894 13.283 14.380 1.00 98.62 241 ALA A CA 1
ATOM 1857 C C . ALA A 1 241 ? -10.956 11.859 13.803 1.00 98.62 241 ALA A C 1
ATOM 1859 O O . ALA A 1 241 ? -11.962 11.167 13.971 1.00 98.62 241 ALA A O 1
ATOM 1860 N N . ALA A 1 242 ? -9.870 11.387 13.183 1.00 98.56 242 ALA A N 1
ATOM 1861 C CA . ALA A 1 242 ? -9.786 10.015 12.683 1.00 98.56 242 ALA A CA 1
ATOM 1862 C C . ALA A 1 242 ? -9.825 8.982 13.826 1.00 98.56 242 ALA A C 1
ATOM 18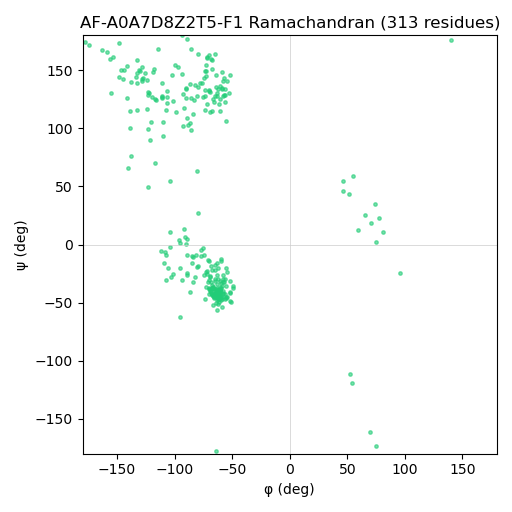64 O O . ALA A 1 242 ? -10.574 8.002 13.782 1.00 98.56 242 ALA A O 1
ATOM 1865 N N . THR A 1 243 ? -9.069 9.231 14.896 1.00 98.62 243 THR A N 1
ATOM 1866 C CA . THR A 1 243 ? -8.998 8.354 16.073 1.00 98.62 243 THR A CA 1
ATOM 1867 C C . THR A 1 243 ? -10.356 8.200 16.758 1.00 98.62 243 THR A C 1
ATOM 1869 O O . THR A 1 243 ? -10.715 7.098 17.178 1.00 98.62 243 THR A O 1
ATOM 1872 N N . ALA A 1 244 ? -11.133 9.282 16.858 1.00 98.50 244 ALA A N 1
ATOM 1873 C CA . ALA A 1 244 ? -12.454 9.275 17.476 1.00 98.50 244 ALA A CA 1
ATOM 1874 C C . ALA A 1 244 ? -13.426 8.319 16.764 1.00 98.50 244 ALA A C 1
ATOM 1876 O O . ALA A 1 244 ? -14.194 7.630 17.433 1.00 98.50 244 ALA A O 1
ATOM 1877 N N . VAL A 1 245 ? -13.353 8.215 15.431 1.00 98.62 245 VAL A N 1
ATOM 1878 C CA . VAL A 1 245 ? -14.193 7.293 14.648 1.00 98.62 245 VAL A CA 1
ATOM 1879 C C . VAL A 1 245 ? -13.884 5.834 14.979 1.00 98.62 245 VAL A C 1
ATOM 1881 O O . VAL A 1 245 ? -14.808 5.050 15.189 1.00 98.62 245 VAL A O 1
ATOM 1884 N N . VAL A 1 246 ? -12.601 5.466 15.061 1.00 98.00 246 VAL A N 1
ATOM 1885 C CA . VAL A 1 246 ? -12.205 4.086 15.394 1.00 98.00 246 VAL A CA 1
ATOM 1886 C C . VAL A 1 246 ? -12.609 3.736 16.826 1.00 98.00 246 VAL A C 1
ATOM 1888 O O . VAL A 1 246 ? -13.184 2.675 17.043 1.00 98.00 246 VAL A O 1
ATOM 1891 N N . LYS A 1 247 ? -12.392 4.645 17.786 1.00 97.69 247 LYS A N 1
ATOM 1892 C CA . LYS A 1 247 ? -12.806 4.445 19.186 1.00 97.69 247 LYS A CA 1
ATOM 1893 C C . LYS A 1 247 ? -14.320 4.291 19.331 1.00 97.69 247 LYS A C 1
ATOM 1895 O O . LYS A 1 247 ? -14.781 3.429 20.068 1.00 97.69 247 LYS A O 1
ATOM 1900 N N . ALA A 1 248 ? -15.102 5.109 18.626 1.00 98.00 248 ALA A N 1
ATOM 1901 C CA . ALA A 1 248 ? -16.558 5.011 18.662 1.00 98.00 248 ALA A CA 1
ATOM 1902 C C . ALA A 1 248 ? -17.054 3.666 18.109 1.00 98.00 248 ALA A C 1
ATOM 1904 O O . ALA A 1 248 ? -17.975 3.074 18.671 1.00 98.00 248 ALA A O 1
ATOM 1905 N N . GLU A 1 249 ? -16.432 3.162 17.039 1.00 97.69 249 GLU A N 1
ATOM 1906 C CA . GLU A 1 249 ? -16.764 1.842 16.503 1.00 97.69 249 GLU A CA 1
ATOM 1907 C C . GLU A 1 249 ? -16.345 0.715 17.452 1.00 97.69 249 GLU A C 1
ATOM 1909 O O . GLU A 1 249 ? -17.113 -0.222 17.651 1.00 97.69 249 GLU A O 1
ATOM 1914 N N . GLU A 1 250 ? -15.165 0.809 18.065 1.00 96.62 250 GLU A N 1
ATOM 1915 C CA . GLU A 1 250 ? -14.693 -0.160 19.057 1.00 96.62 250 GLU A CA 1
ATOM 1916 C C . GLU A 1 250 ? -15.697 -0.301 20.214 1.00 96.62 250 GLU A C 1
ATOM 1918 O O . GLU A 1 250 ? -16.106 -1.411 20.558 1.00 96.62 250 GLU A O 1
ATOM 1923 N N . GLU A 1 251 ? -16.177 0.818 20.759 1.00 96.38 251 GLU A N 1
ATOM 1924 C CA . GLU A 1 251 ? -17.193 0.810 21.816 1.00 96.38 251 GLU A CA 1
ATOM 1925 C C . GLU A 1 251 ? -18.551 0.289 21.324 1.00 96.38 251 GLU A C 1
ATOM 1927 O O . GLU A 1 251 ? -19.221 -0.455 22.043 1.00 96.38 251 GLU A O 1
ATOM 1932 N N . ARG A 1 252 ? -18.951 0.600 20.081 1.00 96.62 252 ARG A N 1
ATOM 1933 C CA . ARG A 1 252 ? -20.177 0.058 19.468 1.00 96.62 252 ARG A CA 1
ATOM 1934 C C . ARG A 1 252 ? -20.121 -1.467 19.349 1.00 96.62 252 ARG A C 1
ATOM 1936 O O . ARG A 1 252 ? -21.092 -2.133 19.699 1.00 96.62 252 ARG A O 1
ATOM 1943 N N . VAL A 1 253 ? -19.008 -2.006 18.852 1.00 95.69 253 VAL A N 1
ATOM 1944 C CA . VAL A 1 253 ? -18.777 -3.449 18.668 1.00 95.69 253 VAL A CA 1
ATOM 1945 C C . VAL A 1 253 ? -18.807 -4.170 20.018 1.00 95.69 253 VAL A C 1
ATOM 1947 O O . VAL A 1 253 ? -19.531 -5.157 20.165 1.00 95.69 253 VAL A O 1
ATOM 1950 N N . LYS A 1 254 ? -18.128 -3.620 21.037 1.00 94.00 254 LYS A N 1
ATOM 1951 C CA . LYS A 1 254 ? -18.174 -4.136 22.417 1.00 94.00 254 LYS A CA 1
ATOM 1952 C C . LYS A 1 254 ? -19.590 -4.118 22.992 1.00 94.00 254 LYS A C 1
ATOM 1954 O O . LYS A 1 254 ? -20.040 -5.122 23.540 1.00 94.00 254 LYS A O 1
ATOM 1959 N N . ALA A 1 255 ? -20.310 -3.004 22.853 1.00 94.88 255 ALA A N 1
ATOM 1960 C CA . ALA A 1 255 ? -21.672 -2.860 23.368 1.00 94.88 255 ALA A CA 1
ATOM 1961 C C . ALA A 1 255 ? -22.674 -3.797 22.673 1.00 94.88 255 ALA A C 1
ATOM 1963 O O . ALA A 1 255 ? -23.627 -4.255 23.303 1.00 94.88 255 ALA A O 1
ATOM 1964 N N . ALA A 1 256 ? -22.455 -4.103 21.392 1.00 93.88 256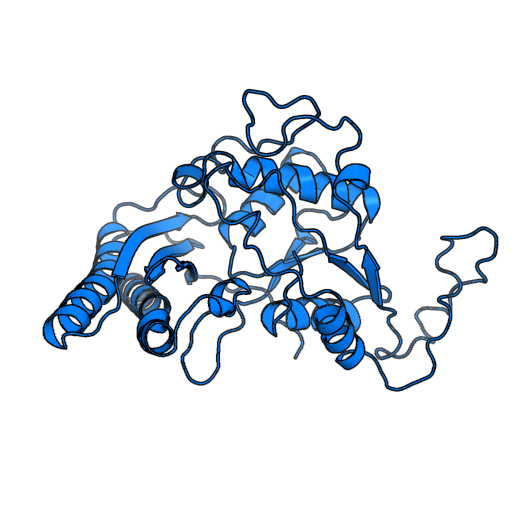 ALA A N 1
ATOM 1965 C CA . ALA A 1 256 ? -23.259 -5.052 20.629 1.00 93.88 256 ALA A CA 1
ATOM 1966 C C . ALA A 1 256 ? -22.938 -6.527 20.947 1.00 93.88 256 ALA A C 1
ATOM 1968 O O . ALA A 1 256 ? -23.675 -7.411 20.508 1.00 93.88 256 ALA A O 1
ATOM 1969 N N . GLY A 1 257 ? -21.866 -6.806 21.701 1.00 91.12 257 GLY A N 1
ATOM 1970 C CA . GLY A 1 257 ? -21.405 -8.169 21.978 1.00 91.12 257 GLY A CA 1
ATOM 1971 C C . GLY A 1 257 ? -20.908 -8.901 20.728 1.00 91.12 257 GLY A C 1
ATOM 1972 O O . GLY A 1 257 ? -20.988 -10.127 20.663 1.00 91.12 257 GLY A O 1
ATOM 1973 N N . GLU A 1 258 ? -20.451 -8.160 19.716 1.00 91.19 258 GLU A N 1
ATOM 1974 C CA . GLU A 1 258 ? -19.872 -8.728 18.499 1.00 91.19 258 GLU A CA 1
ATOM 1975 C C . GLU A 1 258 ? -18.464 -9.273 18.800 1.00 91.19 258 GLU A C 1
ATOM 1977 O O . GLU A 1 258 ? -17.644 -8.592 19.413 1.00 91.19 258 GLU A O 1
ATOM 1982 N N . ASP A 1 259 ? -18.162 -10.495 18.348 1.00 90.44 259 ASP A N 1
ATOM 1983 C CA . ASP A 1 259 ? -16.839 -11.126 18.503 1.00 90.44 259 ASP A CA 1
ATOM 1984 C C . ASP A 1 259 ? -15.854 -10.607 17.439 1.00 90.44 259 ASP A C 1
ATOM 1986 O O . ASP A 1 259 ? -15.431 -11.325 16.532 1.00 90.44 259 ASP A O 1
ATOM 1990 N N . VAL A 1 260 ? -15.570 -9.304 17.488 1.00 94.50 260 VAL A N 1
ATOM 1991 C CA . VAL A 1 260 ? -14.617 -8.622 16.604 1.00 94.50 260 VAL A CA 1
ATOM 1992 C C . VAL A 1 260 ? -13.707 -7.744 17.455 1.00 94.50 260 VAL A C 1
ATOM 1994 O O . VAL A 1 260 ? -14.155 -6.777 18.063 1.00 94.50 260 VAL A O 1
ATOM 1997 N N . ASP A 1 261 ? -12.414 -8.060 17.474 1.00 94.69 261 ASP A N 1
ATOM 1998 C CA . ASP A 1 261 ? -11.408 -7.220 18.129 1.00 94.69 261 ASP A CA 1
ATOM 1999 C C . ASP A 1 261 ? -10.972 -6.089 17.189 1.00 94.69 261 ASP A C 1
ATOM 2001 O O . ASP A 1 261 ? -10.548 -6.336 16.056 1.00 94.69 261 ASP A O 1
ATOM 2005 N N . LEU A 1 262 ? -11.087 -4.847 17.652 1.00 95.75 262 LEU A N 1
ATOM 2006 C CA . LEU A 1 262 ? -10.647 -3.655 16.937 1.00 95.75 262 LEU A CA 1
ATOM 2007 C C . LEU A 1 262 ? -9.534 -2.989 17.721 1.00 95.75 262 LEU A C 1
ATOM 2009 O O . LEU A 1 262 ? -9.730 -2.583 18.862 1.00 95.75 262 LEU A O 1
ATOM 2013 N N . ARG A 1 263 ? -8.386 -2.793 17.076 1.00 95.38 263 ARG A N 1
ATOM 2014 C CA . ARG A 1 263 ? -7.262 -2.109 17.711 1.00 95.38 263 ARG A CA 1
ATOM 2015 C C . ARG A 1 263 ? -6.588 -1.156 16.744 1.00 95.38 263 ARG A C 1
ATOM 2017 O O . ARG A 1 263 ? -5.991 -1.583 15.756 1.00 95.38 263 ARG A O 1
ATOM 2024 N N . LEU A 1 264 ? -6.654 0.137 17.047 1.00 96.38 264 LEU A N 1
ATOM 2025 C CA . LEU A 1 264 ? -5.893 1.150 16.322 1.00 96.38 264 LEU A CA 1
ATOM 2026 C C . LEU A 1 264 ? -4.389 0.891 16.492 1.00 96.38 264 LEU A C 1
ATOM 2028 O O . LEU A 1 264 ? -3.928 0.632 17.603 1.00 96.38 264 LEU A O 1
ATOM 2032 N N . ASP A 1 265 ? -3.640 0.953 15.393 1.00 95.00 265 ASP A N 1
ATOM 2033 C CA . ASP A 1 265 ? -2.176 0.941 15.418 1.00 95.00 265 ASP A CA 1
ATOM 2034 C C . ASP A 1 265 ? -1.667 2.385 15.391 1.00 95.00 265 ASP A C 1
ATOM 2036 O O . ASP A 1 265 ? -1.109 2.869 16.373 1.00 95.00 265 ASP A O 1
ATOM 2040 N N . TYR A 1 266 ? -1.973 3.121 14.319 1.00 95.19 266 TYR A N 1
ATOM 2041 C CA . TYR A 1 266 ? -1.675 4.548 14.243 1.00 95.19 266 TYR A CA 1
ATOM 2042 C C . TYR A 1 266 ? -2.584 5.285 13.256 1.00 95.19 266 TYR A C 1
ATOM 2044 O O . TYR A 1 266 ? -3.136 4.693 12.327 1.00 95.19 266 TYR A O 1
ATOM 2052 N N . PHE A 1 267 ? -2.662 6.601 13.440 1.00 97.44 267 PHE A N 1
ATOM 2053 C CA . PHE A 1 267 ? -2.938 7.571 12.386 1.00 97.44 267 PHE A CA 1
ATOM 2054 C C . PHE A 1 267 ? -1.802 8.585 12.376 1.00 97.44 267 PHE A C 1
ATOM 2056 O O . PHE A 1 267 ? -1.313 8.969 13.437 1.00 97.44 267 PHE A O 1
ATOM 2063 N N . GLU A 1 268 ? -1.388 9.016 11.193 1.00 96.19 268 GLU A N 1
ATOM 2064 C CA . GLU A 1 268 ? -0.369 10.047 11.042 1.00 96.19 268 GLU A CA 1
ATOM 2065 C C . GLU A 1 268 ? -0.675 10.915 9.823 1.00 96.19 268 GLU A C 1
ATOM 2067 O O . GLU A 1 268 ? -1.136 10.418 8.792 1.00 96.19 268 GLU A O 1
ATOM 2072 N N . VAL A 1 269 ? -0.410 12.214 9.953 1.00 95.88 269 VAL A N 1
ATOM 2073 C CA . VAL A 1 269 ? -0.471 13.179 8.851 1.00 95.88 269 VAL A CA 1
ATOM 2074 C C . VAL A 1 269 ? 0.947 13.617 8.549 1.00 95.88 269 VAL A C 1
ATOM 2076 O O . VAL A 1 269 ? 1.663 14.044 9.453 1.00 95.88 269 VAL A O 1
ATOM 2079 N N . PHE A 1 270 ? 1.358 13.534 7.290 1.00 94.00 270 PHE A N 1
ATOM 2080 C CA . PHE A 1 270 ? 2.728 13.832 6.890 1.00 94.00 270 PHE A CA 1
ATOM 2081 C C . PHE A 1 270 ? 2.797 14.570 5.554 1.00 94.00 270 PHE A C 1
ATOM 2083 O O . PHE A 1 270 ? 1.916 14.446 4.700 1.00 94.00 270 PHE A O 1
ATOM 2090 N N . GLU A 1 271 ? 3.870 15.335 5.389 1.00 92.25 271 GLU A N 1
ATOM 2091 C CA . GLU A 1 271 ? 4.230 16.018 4.145 1.00 92.25 271 GLU A CA 1
ATOM 2092 C C . GLU A 1 271 ? 4.675 15.006 3.079 1.00 92.25 271 GLU A C 1
ATOM 2094 O O . GLU A 1 271 ? 5.509 14.139 3.350 1.00 92.25 271 GLU A O 1
ATOM 2099 N N . LYS A 1 272 ? 4.163 15.128 1.849 1.00 90.75 272 LYS A N 1
ATOM 2100 C CA . LYS A 1 272 ? 4.420 14.181 0.750 1.00 90.75 272 LYS A CA 1
ATOM 2101 C C . LYS A 1 272 ? 5.910 13.974 0.457 1.00 90.75 272 LYS A C 1
ATOM 2103 O O . LYS A 1 272 ? 6.342 12.837 0.289 1.00 90.75 272 LYS A O 1
ATOM 2108 N N . ASP A 1 273 ? 6.680 15.057 0.375 1.00 84.00 273 ASP A N 1
ATOM 2109 C CA . ASP A 1 273 ? 8.057 14.995 -0.134 1.00 84.00 273 ASP A CA 1
ATOM 2110 C C . ASP A 1 273 ? 9.087 14.719 0.972 1.00 84.00 273 ASP A C 1
ATOM 2112 O O . ASP A 1 273 ? 10.149 14.154 0.718 1.00 84.00 273 ASP A O 1
ATOM 2116 N N . THR A 1 274 ? 8.780 15.087 2.219 1.00 84.25 274 THR A N 1
ATOM 2117 C CA . THR A 1 274 ? 9.723 14.978 3.347 1.00 84.25 274 THR A CA 1
ATOM 2118 C C . THR A 1 274 ? 9.361 13.885 4.342 1.00 84.25 274 THR A C 1
ATOM 2120 O O . THR A 1 274 ? 10.207 13.515 5.148 1.00 84.25 274 THR A O 1
ATOM 2123 N N . PHE A 1 275 ? 8.124 13.374 4.306 1.00 87.62 275 PHE A N 1
ATOM 2124 C CA . PHE A 1 275 ? 7.561 12.432 5.282 1.00 87.62 275 PHE A CA 1
ATOM 2125 C C . PHE A 1 275 ? 7.548 12.978 6.713 1.00 87.62 275 PHE A C 1
ATOM 2127 O O . PHE A 1 275 ? 7.283 12.241 7.664 1.00 87.62 275 PHE A O 1
ATOM 2134 N N . THR A 1 276 ? 7.793 14.278 6.876 1.00 88.31 276 THR A N 1
ATOM 2135 C CA . THR A 1 276 ? 7.777 14.932 8.175 1.00 88.31 276 THR A CA 1
ATOM 2136 C C . THR A 1 276 ? 6.351 14.914 8.723 1.00 88.31 276 THR A C 1
ATOM 2138 O O . THR A 1 276 ? 5.441 15.407 8.046 1.00 88.31 276 THR A O 1
ATOM 2141 N N . PRO A 1 277 ? 6.138 14.383 9.940 1.00 91.56 277 PRO A N 1
ATOM 2142 C CA . PRO A 1 277 ? 4.850 14.469 10.606 1.00 91.56 277 PRO A CA 1
ATOM 2143 C C . PRO A 1 277 ? 4.421 15.922 10.802 1.00 91.56 277 PRO A C 1
ATOM 2145 O O . PRO A 1 277 ? 5.197 16.760 11.267 1.00 91.56 277 PRO A O 1
ATOM 2148 N N . VAL A 1 278 ? 3.166 16.218 10.482 1.00 92.50 278 VAL A N 1
ATOM 2149 C CA . VAL A 1 278 ? 2.602 17.561 10.607 1.00 92.50 278 VAL A CA 1
ATOM 2150 C C . VAL A 1 278 ? 2.078 17.762 12.026 1.00 92.50 278 VAL A C 1
ATOM 2152 O O . VAL A 1 278 ? 1.272 16.974 12.527 1.00 92.50 278 VAL A O 1
ATOM 2155 N N . ARG A 1 279 ? 2.539 18.826 12.684 1.00 93.25 279 ARG A N 1
ATOM 2156 C CA . ARG A 1 279 ? 2.123 19.250 14.030 1.00 93.25 279 ARG A CA 1
ATOM 2157 C C . ARG A 1 279 ? 1.733 20.725 13.993 1.00 93.25 279 ARG A C 1
ATOM 2159 O O . ARG A 1 279 ? 2.383 21.507 13.301 1.00 93.25 279 ARG A O 1
ATOM 2166 N N . GLY A 1 280 ? 0.682 21.112 14.711 1.00 93.19 280 GLY A N 1
ATOM 2167 C CA . GLY A 1 280 ? 0.081 22.440 14.577 1.00 93.19 280 GLY A CA 1
ATOM 2168 C C . GLY A 1 280 ? -0.650 22.634 13.241 1.00 93.19 280 GLY A C 1
ATOM 2169 O O . GLY A 1 280 ? -1.040 21.666 12.590 1.00 93.19 280 GLY A O 1
ATOM 2170 N N . ILE A 1 281 ? -0.897 23.887 12.848 1.00 89.75 281 ILE A N 1
ATOM 2171 C CA . ILE A 1 281 ? -1.583 24.197 11.582 1.00 89.75 281 ILE A CA 1
ATOM 2172 C C . ILE A 1 281 ? -0.681 23.751 10.422 1.00 89.75 281 ILE A C 1
ATOM 2174 O O . ILE A 1 281 ? 0.452 24.235 10.349 1.00 89.75 281 ILE A O 1
ATOM 2178 N N . PRO A 1 282 ? -1.152 22.865 9.523 1.00 86.56 282 PRO A N 1
ATOM 2179 C CA . PRO A 1 282 ? -0.362 22.452 8.376 1.00 86.56 282 PRO A CA 1
ATOM 2180 C C . PRO A 1 282 ? 0.058 23.664 7.547 1.00 86.56 282 PRO A C 1
ATOM 2182 O O . PRO A 1 282 ? -0.767 24.530 7.238 1.00 86.56 282 PRO A O 1
ATOM 2185 N N . ALA A 1 283 ? 1.332 23.720 7.159 1.00 76.56 283 ALA A N 1
ATOM 2186 C CA . ALA A 1 283 ? 1.729 24.627 6.095 1.00 76.56 283 ALA A CA 1
ATOM 2187 C C . ALA A 1 283 ? 0.926 24.266 4.833 1.00 76.56 283 ALA A C 1
ATOM 2189 O O . ALA A 1 283 ? 0.553 23.110 4.626 1.00 76.56 283 ALA A O 1
ATOM 2190 N N . THR A 1 284 ? 0.608 25.248 3.989 1.00 69.12 284 THR A N 1
ATOM 2191 C CA . THR A 1 284 ? -0.009 24.950 2.690 1.00 69.12 284 THR A CA 1
ATOM 2192 C C . THR A 1 284 ? 0.899 23.986 1.926 1.00 69.12 284 THR A C 1
ATOM 2194 O O . THR A 1 284 ? 2.064 24.317 1.703 1.00 69.12 284 THR A O 1
ATOM 2197 N N . GLY A 1 285 ? 0.388 22.821 1.532 1.00 77.44 285 GLY A N 1
ATOM 2198 C CA . GLY A 1 285 ? 1.225 21.765 0.971 1.00 77.44 285 GLY A CA 1
ATOM 2199 C C . GLY A 1 285 ? 0.447 20.530 0.531 1.00 77.44 285 GLY A C 1
ATOM 2200 O O . GLY A 1 285 ? -0.766 20.426 0.726 1.00 77.44 285 GLY A O 1
ATOM 2201 N N . GLN A 1 286 ? 1.172 19.608 -0.099 1.00 93.31 286 GLN A N 1
ATOM 2202 C CA . GLN A 1 286 ? 0.686 18.289 -0.491 1.00 93.31 286 GLN A CA 1
ATOM 2203 C C . GLN A 1 286 ? 0.938 17.325 0.672 1.00 93.31 286 GLN A C 1
ATOM 2205 O O . GLN A 1 286 ? 2.082 16.967 0.938 1.00 93.31 286 GLN A O 1
ATOM 2210 N N . LEU A 1 287 ? -0.119 16.903 1.364 1.00 95.31 287 LEU A N 1
ATOM 2211 C CA . LEU A 1 287 ? -0.027 16.023 2.534 1.00 95.31 287 LEU A CA 1
ATOM 2212 C C . LEU A 1 287 ? -0.672 14.669 2.253 1.00 95.31 287 LEU A C 1
ATOM 2214 O O . LEU A 1 287 ? -1.419 14.494 1.288 1.00 95.31 287 LEU A O 1
ATOM 2218 N N . ALA A 1 288 ? -0.448 13.715 3.143 1.00 96.56 288 ALA A N 1
ATOM 2219 C CA . ALA A 1 288 ? -1.263 12.517 3.236 1.00 96.56 288 ALA A CA 1
ATOM 2220 C C . ALA A 1 288 ? -1.622 12.240 4.696 1.00 96.56 288 ALA A C 1
ATOM 2222 O O . ALA A 1 288 ? -0.811 12.454 5.596 1.00 96.56 288 ALA A O 1
ATOM 2223 N N . ILE A 1 289 ? -2.836 11.741 4.918 1.00 97.31 289 ILE A N 1
ATOM 2224 C CA . ILE A 1 289 ? -3.212 11.076 6.165 1.00 97.31 289 ILE A CA 1
ATOM 2225 C C . ILE A 1 289 ? -3.177 9.571 5.918 1.00 97.31 289 ILE A C 1
ATOM 2227 O O . ILE A 1 289 ? -3.842 9.073 5.009 1.00 97.31 289 ILE A O 1
ATOM 2231 N N . ALA A 1 290 ? -2.396 8.845 6.711 1.00 97.19 290 ALA A N 1
ATOM 2232 C CA . ALA A 1 290 ? -2.315 7.391 6.668 1.00 97.19 290 ALA A CA 1
ATOM 2233 C C . ALA A 1 290 ? -2.754 6.798 8.003 1.00 97.19 290 ALA A C 1
ATOM 2235 O O . ALA A 1 290 ? -2.552 7.396 9.061 1.00 97.19 290 ALA A O 1
ATOM 2236 N N . GLY A 1 291 ? -3.349 5.611 7.946 1.00 96.44 291 GLY A N 1
ATOM 2237 C CA . GLY A 1 291 ? -3.785 4.897 9.131 1.00 96.44 291 GLY A CA 1
ATOM 2238 C C . GLY A 1 291 ? -3.609 3.398 9.004 1.00 96.44 291 GLY A C 1
ATOM 2239 O O . GLY A 1 291 ? -3.710 2.828 7.914 1.00 96.44 291 GLY A O 1
ATOM 2240 N N . ALA A 1 292 ? -3.389 2.767 10.150 1.00 96.69 292 ALA A N 1
ATOM 2241 C CA . ALA A 1 292 ? -3.355 1.326 10.292 1.00 96.69 292 ALA A CA 1
ATOM 2242 C C . ALA A 1 292 ? -4.197 0.895 11.495 1.00 96.69 292 ALA A C 1
ATOM 2244 O O . ALA A 1 292 ? -4.150 1.510 12.562 1.00 96.69 292 ALA A O 1
ATOM 2245 N N . MET A 1 293 ? -4.955 -0.186 11.337 1.00 96.25 293 MET A N 1
ATOM 2246 C CA . MET A 1 293 ? -5.709 -0.798 12.431 1.00 96.25 293 MET A CA 1
ATOM 2247 C C . MET A 1 293 ? -5.791 -2.310 12.261 1.00 96.25 293 MET A C 1
ATOM 2249 O O . MET A 1 293 ? -5.798 -2.833 11.147 1.00 96.25 293 MET A O 1
ATOM 2253 N N . PHE A 1 294 ? -5.873 -3.015 13.377 1.00 96.44 294 PHE A N 1
ATOM 2254 C CA . PHE A 1 294 ? -6.148 -4.438 13.420 1.00 96.44 294 PHE A CA 1
ATOM 2255 C C . PHE A 1 294 ? -7.657 -4.670 13.499 1.00 96.44 294 PHE A C 1
ATOM 2257 O O . PHE A 1 294 ? -8.349 -4.026 14.288 1.00 96.44 294 PHE A O 1
ATOM 2264 N N . VAL A 1 295 ? -8.137 -5.600 12.676 1.00 96.88 295 VAL A N 1
ATOM 2265 C CA . VAL A 1 295 ? -9.475 -6.192 12.749 1.00 96.88 295 VAL A CA 1
ATOM 2266 C C . VAL A 1 295 ? -9.274 -7.689 12.948 1.00 96.88 295 VAL A C 1
ATOM 2268 O O . VAL A 1 295 ? -8.798 -8.385 12.043 1.00 96.88 295 VAL A O 1
ATOM 2271 N N . GLY A 1 296 ? -9.515 -8.149 14.174 1.00 94.62 296 GLY A N 1
ATOM 2272 C CA . GLY A 1 296 ? -9.047 -9.443 14.651 1.00 94.62 296 GLY A CA 1
ATOM 2273 C C . GLY A 1 296 ? -7.537 -9.578 14.452 1.00 94.62 296 GLY A C 1
ATOM 2274 O O . GLY A 1 296 ? -6.739 -8.793 14.964 1.00 94.62 296 GLY A O 1
ATOM 2275 N N . LYS A 1 297 ? -7.122 -10.566 13.655 1.00 92.19 297 LYS A N 1
ATOM 2276 C CA . LYS A 1 297 ? -5.698 -10.803 13.339 1.00 92.19 297 LYS A CA 1
ATOM 2277 C C . LYS A 1 297 ? -5.204 -10.037 12.111 1.00 92.19 297 LYS A C 1
ATOM 2279 O O . LYS A 1 297 ? -4.007 -10.045 11.827 1.00 92.19 297 LYS A O 1
ATOM 2284 N N . THR A 1 298 ? -6.101 -9.400 11.364 1.00 94.12 298 THR A N 1
ATOM 2285 C CA . THR A 1 298 ? -5.768 -8.766 10.087 1.00 94.12 298 THR A CA 1
ATOM 2286 C C . THR A 1 298 ? -5.390 -7.311 10.308 1.00 94.12 298 THR A C 1
ATOM 2288 O O . THR A 1 298 ? -6.222 -6.508 10.721 1.00 94.12 298 THR A O 1
ATOM 2291 N N . ARG A 1 299 ? -4.146 -6.944 9.988 1.00 94.50 299 ARG A N 1
ATOM 2292 C CA . ARG A 1 299 ? -3.705 -5.544 9.985 1.00 94.50 299 ARG A CA 1
ATOM 2293 C C . ARG A 1 299 ? -4.063 -4.882 8.655 1.00 94.50 299 ARG A C 1
ATOM 2295 O O . ARG A 1 299 ? -3.513 -5.234 7.609 1.00 94.50 299 ARG A O 1
ATOM 2302 N N . LEU A 1 300 ? -4.994 -3.938 8.701 1.00 96.31 300 LEU A N 1
ATOM 2303 C CA . LEU A 1 300 ? -5.424 -3.122 7.572 1.00 96.31 300 LEU A CA 1
ATOM 2304 C C . LEU A 1 300 ? -4.637 -1.813 7.546 1.00 96.31 300 LEU A C 1
ATOM 2306 O O . LEU A 1 300 ? -4.304 -1.268 8.596 1.00 96.31 300 LEU A O 1
ATOM 2310 N N . ILE A 1 301 ? -4.380 -1.316 6.339 1.00 96.88 301 ILE A N 1
ATOM 2311 C CA . ILE A 1 301 ? -3.780 -0.004 6.091 1.00 96.88 301 ILE A CA 1
ATOM 2312 C C . ILE A 1 301 ? -4.582 0.712 5.014 1.00 96.88 301 ILE A C 1
ATOM 2314 O O . ILE A 1 301 ? -5.100 0.067 4.093 1.00 96.88 301 ILE A O 1
ATOM 2318 N N . ASP A 1 302 ? -4.653 2.029 5.119 1.00 97.94 302 ASP A N 1
ATOM 2319 C CA . ASP A 1 302 ? -5.296 2.893 4.138 1.00 97.94 302 ASP A CA 1
ATOM 2320 C C . ASP A 1 302 ? -4.751 4.326 4.273 1.00 97.94 302 ASP A C 1
ATOM 2322 O O . ASP A 1 302 ? -4.083 4.665 5.255 1.00 97.94 302 ASP A O 1
ATOM 2326 N N . ASN A 1 303 ? -5.004 5.165 3.273 1.00 98.12 303 ASN A N 1
ATOM 2327 C CA . ASN A 1 303 ? -4.616 6.570 3.282 1.00 98.12 303 ASN A CA 1
ATOM 2328 C C . ASN A 1 303 ? -5.527 7.429 2.397 1.00 98.12 303 ASN A C 1
ATOM 2330 O O . ASN A 1 303 ? -6.194 6.927 1.488 1.00 98.12 303 ASN A O 1
ATOM 2334 N N . LEU A 1 304 ? -5.494 8.739 2.639 1.00 97.81 304 LEU A N 1
ATOM 2335 C CA . LEU A 1 304 ? -6.046 9.764 1.757 1.00 97.81 304 LEU A CA 1
ATOM 2336 C C . LEU A 1 304 ? -4.994 10.841 1.482 1.00 97.81 304 LEU A C 1
ATOM 2338 O O . LEU A 1 304 ? -4.232 11.226 2.372 1.00 97.81 304 LEU A O 1
ATOM 2342 N N . LEU A 1 305 ? -4.980 11.336 0.245 1.00 97.12 305 LEU A N 1
ATOM 2343 C CA . LEU A 1 305 ? -4.142 12.456 -0.177 1.00 97.12 305 LEU A CA 1
ATOM 2344 C C . LEU A 1 305 ? -4.880 13.767 0.108 1.00 97.12 305 LEU A C 1
ATOM 2346 O O . LEU A 1 305 ? -6.090 13.861 -0.104 1.00 97.12 305 LEU A O 1
ATOM 2350 N N . LEU A 1 306 ? -4.163 14.769 0.611 1.00 96.19 306 LEU A N 1
ATOM 2351 C CA . LEU A 1 306 ? -4.717 16.055 1.028 1.00 96.19 306 LEU A CA 1
ATOM 2352 C C . LEU A 1 306 ? -3.999 17.174 0.267 1.00 96.19 306 LEU A C 1
ATOM 2354 O O . LEU A 1 306 ? -2.789 17.346 0.402 1.00 96.19 306 LEU A O 1
ATOM 2358 N N . GLY A 1 307 ? -4.732 17.925 -0.556 1.00 93.25 307 GLY A N 1
ATOM 2359 C CA . GLY A 1 307 ? -4.158 18.998 -1.382 1.00 93.25 307 GLY A CA 1
ATOM 2360 C C . GLY A 1 307 ? -3.485 18.522 -2.677 1.00 93.25 307 GLY A C 1
ATOM 2361 O O . GLY A 1 307 ? -2.803 19.305 -3.333 1.00 93.25 307 GLY A O 1
ATOM 2362 N N . TRP A 1 308 ? -3.664 17.250 -3.048 1.00 94.75 308 TRP A N 1
ATOM 2363 C CA . TRP A 1 308 ? -3.222 16.669 -4.317 1.00 94.75 308 TRP A CA 1
ATOM 2364 C C . TRP A 1 308 ? -3.943 15.350 -4.595 1.00 94.75 308 TRP A C 1
ATOM 2366 O O . TRP A 1 308 ? -4.578 14.780 -3.708 1.00 94.75 308 TRP A O 1
ATOM 2376 N N . GLU A 1 309 ? -3.823 14.866 -5.827 1.00 93.38 309 GLU A N 1
ATOM 2377 C CA . GLU A 1 309 ? -4.457 13.635 -6.289 1.00 93.38 309 GLU A CA 1
ATOM 2378 C C . GLU A 1 309 ? -3.425 12.716 -6.950 1.00 93.38 309 GLU A C 1
ATOM 2380 O O . GLU A 1 309 ? -2.401 13.167 -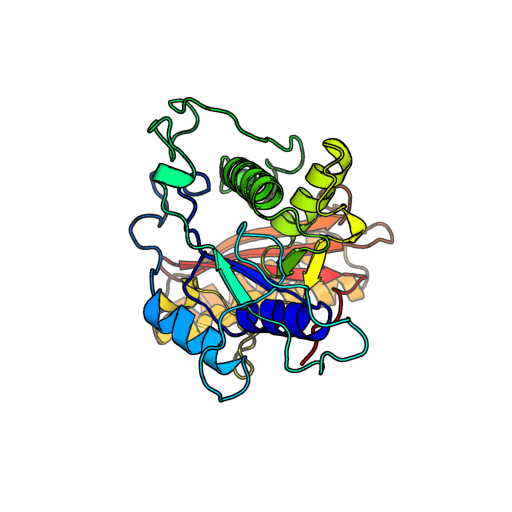7.472 1.00 93.38 309 GLU A O 1
ATOM 2385 N N . ALA A 1 310 ? -3.696 11.412 -6.896 1.00 90.94 310 ALA A N 1
ATOM 2386 C CA . ALA A 1 310 ? -2.958 10.413 -7.655 1.00 90.94 310 ALA A CA 1
ATOM 2387 C C . ALA A 1 310 ? -3.313 10.516 -9.147 1.00 90.94 310 ALA A C 1
ATOM 2389 O O . ALA A 1 310 ? -4.357 11.059 -9.513 1.00 90.94 310 ALA A O 1
ATOM 2390 N N . GLU A 1 311 ? -2.462 9.977 -10.018 1.00 89.00 311 GLU A N 1
ATOM 2391 C CA . GLU A 1 311 ? -2.738 9.988 -11.454 1.00 89.00 311 GLU A CA 1
ATOM 2392 C C . GLU A 1 311 ? -3.989 9.160 -11.767 1.00 89.00 311 GLU A C 1
ATOM 2394 O O . GLU A 1 311 ? -4.111 8.045 -11.259 1.00 89.00 311 GLU A O 1
ATOM 2399 N N . PRO A 1 312 ? -4.907 9.637 -12.623 1.00 84.19 312 PRO A N 1
ATOM 2400 C CA . PRO A 1 312 ? -6.105 8.880 -12.941 1.00 84.19 312 PRO A CA 1
ATOM 2401 C C . PRO A 1 312 ? -5.732 7.522 -13.546 1.00 84.19 312 PRO A C 1
ATOM 2403 O O . PRO A 1 312 ? -4.859 7.420 -14.416 1.00 84.19 312 PRO A O 1
ATOM 2406 N N . ALA A 1 313 ? -6.406 6.479 -13.065 1.00 80.06 313 ALA A N 1
ATOM 2407 C CA . ALA A 1 313 ? -6.341 5.160 -13.672 1.00 80.06 313 ALA A CA 1
ATOM 2408 C C . ALA A 1 313 ? -7.144 5.148 -14.979 1.00 80.06 313 ALA A C 1
ATOM 2410 O O . ALA A 1 313 ? -8.152 5.840 -15.104 1.00 80.06 313 ALA A 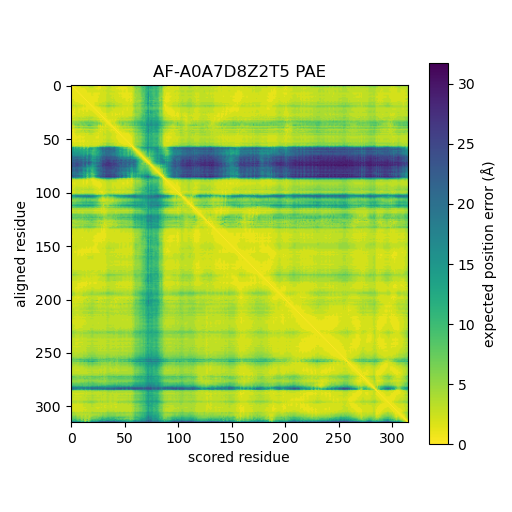O 1
ATOM 2411 N N . GLU A 1 314 ? -6.718 4.330 -15.937 1.00 76.88 314 GLU A N 1
ATOM 2412 C CA . GLU A 1 314 ? -7.445 4.157 -17.194 1.00 76.88 314 GLU A CA 1
ATOM 2413 C C . GLU A 1 314 ? -8.489 3.040 -17.032 1.00 76.88 314 GLU A C 1
ATOM 2415 O O . GLU A 1 314 ? -8.140 1.855 -17.077 1.00 76.88 314 GLU A O 1
ATOM 2420 N N . ASP A 1 315 ? -9.766 3.395 -16.871 1.00 59.41 315 ASP A N 1
ATOM 2421 C CA . ASP A 1 315 ? -10.880 2.437 -16.714 1.00 59.41 315 ASP A CA 1
ATOM 2422 C C . ASP A 1 315 ? -11.230 1.698 -18.008 1.00 59.41 315 ASP A C 1
ATOM 2424 O O . ASP A 1 315 ? -11.387 2.349 -19.066 1.00 59.41 315 ASP A O 1
#